Protein AF-A0A212QLQ9-F1 (afdb_monomer_lite)

Radius of gyration: 26.89 Å; chains: 1; bounding box: 46×81×80 Å

Foldseek 3Di:
DVVVVVVVVVVQVVQWDDDPNDIDGDPVNVVVVVVVVVVVVVVVVVVVVPPDDDDDDDDDDDDDDDDDDDDDDDDDPDPDDDPDPPPDPDDDLPCVPKDWAFFLLQDADPVPRHGDDDLGGFTDIPPQCLVVLVLQQVLPLQDDDPPNDAQPDFQDKFWWFDPPDPDNDGHTFIKTFGGRQKHKWFAAPQFFTFFWKWWQGHKGQRVDPQFGIKTKIKTKGFRTAKMWIDGPPDDIAIEGEAEDAEGIKIAIWMWTQGSVRSHIGGMGTDPPGDWPNIAHHYPCVRVVSCVSRVTDMDTSVRSCVVNVHDDPDDRGDHPVVDDHPFYWYHHRRHIDTDD

Structure (mmCIF, N/CA/C/O backbone):
data_AF-A0A212QLQ9-F1
#
_entry.id   AF-A0A212QLQ9-F1
#
loop_
_atom_site.group_PDB
_atom_site.id
_atom_site.type_symbol
_atom_site.label_atom_id
_atom_site.label_alt_id
_atom_site.label_comp_id
_atom_site.label_asym_id
_atom_site.label_entity_id
_atom_site.label_seq_id
_atom_site.pdbx_PDB_ins_code
_atom_site.Cartn_x
_atom_site.Cartn_y
_atom_site.Cartn_z
_atom_site.occupancy
_atom_site.B_iso_or_equiv
_atom_site.auth_seq_id
_atom_site.auth_comp_id
_atom_site.auth_asym_id
_atom_site.auth_atom_id
_atom_site.pdbx_PDB_model_num
ATOM 1 N N . MET A 1 1 ? 24.208 12.584 15.597 1.00 44.09 1 MET A N 1
ATOM 2 C CA . MET A 1 1 ? 24.228 14.069 15.498 1.00 44.09 1 MET A CA 1
ATOM 3 C C . MET A 1 1 ? 23.567 14.635 14.229 1.00 44.09 1 MET A C 1
ATOM 5 O O . MET A 1 1 ? 23.121 15.773 14.281 1.00 44.09 1 MET A O 1
ATOM 9 N N . SER A 1 2 ? 23.439 13.876 13.126 1.00 46.81 2 SER A N 1
ATOM 10 C CA . SER A 1 2 ? 22.756 14.309 11.881 1.00 46.81 2 SER A CA 1
ATOM 11 C C . SER A 1 2 ? 21.245 14.584 12.052 1.00 46.81 2 SER A C 1
ATOM 13 O O . SER A 1 2 ? 20.731 15.597 11.584 1.00 46.81 2 SER A O 1
ATOM 15 N N . TRP A 1 3 ? 20.551 13.743 12.826 1.00 33.28 3 TRP A N 1
ATOM 16 C CA . TRP A 1 3 ? 19.091 13.801 12.984 1.00 33.28 3 TRP A CA 1
ATOM 17 C C . TRP A 1 3 ? 18.568 15.074 13.672 1.00 33.28 3 TRP A C 1
ATOM 19 O O . TRP A 1 3 ? 17.524 15.596 13.302 1.00 33.28 3 TRP A O 1
ATOM 29 N N . ILE A 1 4 ? 19.332 15.644 14.609 1.00 44.50 4 ILE A N 1
ATOM 30 C CA . ILE A 1 4 ? 18.950 16.885 15.305 1.00 44.50 4 ILE A CA 1
ATOM 31 C C . ILE A 1 4 ? 18.950 18.070 14.330 1.00 44.50 4 ILE A C 1
ATOM 33 O O . ILE A 1 4 ? 18.013 18.864 14.315 1.00 44.50 4 ILE A O 1
ATOM 37 N N . ARG A 1 5 ? 19.964 18.167 13.460 1.00 42.38 5 ARG A N 1
ATOM 38 C CA . ARG A 1 5 ? 20.019 19.207 12.420 1.00 42.38 5 ARG A CA 1
ATOM 39 C C . ARG A 1 5 ? 18.892 19.053 11.398 1.00 42.38 5 ARG A C 1
ATOM 41 O O . ARG A 1 5 ? 18.384 20.058 10.911 1.00 42.38 5 ARG A O 1
ATOM 48 N N . TRP A 1 6 ? 18.489 17.818 11.105 1.00 54.31 6 TRP A N 1
ATOM 49 C CA . TRP A 1 6 ? 17.366 17.526 10.218 1.00 54.31 6 TRP A CA 1
ATOM 50 C C . TRP A 1 6 ? 16.020 17.915 10.842 1.00 54.31 6 TRP A C 1
ATOM 52 O O . TRP A 1 6 ? 15.255 18.638 10.214 1.00 54.31 6 TRP A O 1
ATOM 62 N N . PHE A 1 7 ? 15.781 17.567 12.108 1.00 55.31 7 PHE A N 1
ATOM 63 C CA . PHE A 1 7 ? 14.566 17.965 12.823 1.00 55.31 7 PHE A CA 1
ATOM 64 C C . PHE A 1 7 ? 14.407 19.489 12.893 1.00 55.31 7 PHE A C 1
ATOM 66 O O . PHE A 1 7 ? 13.338 20.013 12.596 1.00 55.31 7 PHE A O 1
ATOM 73 N N . PHE A 1 8 ? 15.478 20.226 13.209 1.00 57.97 8 PHE A N 1
ATOM 74 C CA . PHE A 1 8 ? 15.426 21.692 13.208 1.00 57.97 8 PHE A CA 1
ATOM 75 C C . PHE A 1 8 ? 15.197 22.276 11.813 1.00 57.97 8 PHE A C 1
ATOM 77 O O . PHE A 1 8 ? 14.538 23.306 11.689 1.00 57.97 8 PHE A O 1
ATOM 84 N N . LYS A 1 9 ? 15.701 21.620 10.762 1.00 64.19 9 LYS A N 1
ATOM 85 C CA . LYS A 1 9 ? 15.426 22.011 9.379 1.00 64.19 9 LYS A CA 1
ATOM 86 C C . LYS A 1 9 ? 13.941 21.816 9.060 1.00 64.19 9 LYS A C 1
ATOM 88 O O . LYS A 1 9 ? 13.317 22.767 8.606 1.00 64.19 9 LYS A O 1
ATOM 93 N N . GLU A 1 10 ? 13.367 20.654 9.359 1.00 60.00 10 GLU A N 1
ATOM 94 C CA . GLU A 1 10 ? 11.942 20.369 9.131 1.00 60.00 10 GLU A CA 1
ATOM 95 C C . GLU A 1 10 ? 11.022 21.277 9.950 1.00 60.00 10 GLU A C 1
ATOM 97 O O . GLU A 1 10 ? 10.079 21.857 9.415 1.00 60.00 10 GLU A O 1
ATOM 102 N N . LEU A 1 11 ? 11.347 21.511 11.223 1.00 60.88 11 LEU A N 1
ATOM 103 C CA . LEU A 1 11 ? 10.613 22.447 12.071 1.00 60.88 11 LEU A CA 1
ATOM 104 C C . LEU A 1 11 ? 10.688 23.877 11.512 1.00 60.88 11 LEU A C 1
ATOM 106 O O . LEU A 1 11 ? 9.685 24.585 11.462 1.00 60.88 11 LEU A O 1
ATOM 110 N N . TRP A 1 12 ? 11.854 24.301 11.022 1.00 62.69 12 TRP A N 1
ATOM 111 C CA . TRP A 1 12 ? 12.019 25.604 10.379 1.00 62.69 12 TRP A CA 1
ATOM 112 C C . TRP A 1 12 ? 11.206 25.727 9.083 1.00 62.69 12 TRP A C 1
ATOM 114 O O . TRP A 1 12 ? 10.582 26.763 8.840 1.00 62.69 12 TRP A O 1
ATOM 124 N N . TRP A 1 13 ? 11.162 24.677 8.262 1.00 66.25 13 TRP A N 1
ATOM 125 C CA . TRP A 1 13 ? 10.321 24.614 7.062 1.00 66.25 13 TRP A CA 1
ATOM 126 C C . TRP A 1 13 ? 8.827 24.613 7.384 1.00 66.25 13 TRP A C 1
ATOM 128 O O . TRP A 1 13 ? 8.048 25.247 6.678 1.00 66.25 13 TRP A O 1
ATOM 138 N N . TYR A 1 14 ? 8.437 23.974 8.481 1.00 62.12 14 TYR A N 1
ATOM 139 C CA . TYR A 1 14 ? 7.059 23.942 8.949 1.00 62.12 14 TYR A CA 1
ATOM 140 C C . TYR A 1 14 ? 6.577 25.315 9.446 1.00 62.12 14 TYR A C 1
ATOM 142 O O . TYR A 1 14 ? 5.462 25.745 9.150 1.00 62.12 14 TYR A O 1
ATOM 150 N N . LEU A 1 15 ? 7.436 26.040 10.168 1.00 55.28 15 LEU A N 1
ATOM 151 C CA . LEU A 1 15 ? 7.110 27.327 10.795 1.00 55.28 15 LEU A CA 1
ATOM 152 C C . LEU A 1 15 ? 7.202 28.531 9.848 1.00 55.28 15 LEU A C 1
ATOM 154 O O . LEU A 1 15 ? 6.682 29.609 10.168 1.00 55.28 15 LEU A O 1
ATOM 158 N N . THR A 1 16 ? 7.851 28.364 8.694 1.00 64.81 16 THR A N 1
ATOM 159 C CA . THR A 1 16 ? 8.042 29.416 7.691 1.00 64.81 16 THR A CA 1
ATOM 160 C C . THR A 1 16 ? 7.275 29.116 6.404 1.00 64.81 16 THR A C 1
ATOM 162 O O . THR A 1 16 ? 6.800 28.006 6.164 1.00 64.81 16 THR A O 1
ATOM 165 N N . TYR A 1 17 ? 7.061 30.144 5.592 1.00 64.50 17 TYR A N 1
ATOM 166 C CA . TYR A 1 17 ? 6.567 30.016 4.225 1.00 64.50 17 TYR A CA 1
ATOM 167 C C . TYR A 1 17 ? 7.343 30.975 3.325 1.00 64.50 17 TYR A C 1
ATOM 169 O O . TYR A 1 17 ? 7.930 31.956 3.800 1.00 64.50 17 TYR A O 1
ATOM 177 N N . GLU A 1 18 ? 7.384 30.671 2.034 1.00 67.88 18 GLU A N 1
ATOM 178 C CA . GLU A 1 18 ? 8.086 31.494 1.058 1.00 67.88 18 GLU A CA 1
ATOM 179 C C . GLU A 1 18 ? 7.143 32.558 0.488 1.00 67.88 18 GLU A C 1
ATOM 181 O O . GLU A 1 18 ? 6.046 32.253 0.021 1.00 67.88 18 GLU A O 1
ATOM 186 N N . HIS A 1 19 ? 7.553 33.826 0.566 1.00 53.66 19 HIS A N 1
ATOM 187 C CA . HIS A 1 19 ? 6.795 34.957 0.041 1.00 53.66 19 HIS A CA 1
ATOM 188 C C . HIS A 1 19 ? 7.746 35.895 -0.705 1.00 53.66 19 HIS A C 1
ATOM 190 O O . HIS A 1 19 ? 8.591 36.547 -0.091 1.00 53.66 19 HIS A O 1
ATOM 196 N N . TYR A 1 20 ? 7.635 35.930 -2.037 1.00 41.75 20 TYR A N 1
ATOM 197 C CA . TYR A 1 20 ? 8.505 36.715 -2.928 1.00 41.75 20 TYR A CA 1
ATOM 198 C C . TYR A 1 20 ? 10.010 36.490 -2.680 1.00 41.75 20 TYR A C 1
ATOM 200 O O . TYR A 1 20 ? 10.772 37.436 -2.478 1.00 41.75 20 TYR A O 1
ATOM 208 N N . GLY A 1 21 ? 10.438 35.223 -2.636 1.00 54.38 21 GLY A N 1
ATOM 209 C CA . GLY A 1 21 ? 11.851 34.847 -2.477 1.00 54.38 21 GLY A CA 1
ATOM 210 C C . GLY A 1 21 ? 12.453 35.156 -1.100 1.00 54.38 21 GLY A C 1
ATOM 211 O O . GLY A 1 21 ? 13.660 35.021 -0.907 1.00 54.38 21 GLY A O 1
ATOM 212 N N . LYS A 1 22 ? 11.636 35.575 -0.124 1.00 53.47 22 LYS A N 1
ATOM 213 C CA . LYS A 1 22 ? 12.038 35.742 1.277 1.00 53.47 22 LYS A CA 1
ATOM 214 C C . LYS A 1 22 ? 11.169 34.858 2.162 1.00 53.47 22 LYS A C 1
ATOM 216 O O . LYS A 1 22 ? 9.942 34.873 2.065 1.00 53.47 22 LYS A O 1
ATOM 221 N N . ARG A 1 23 ? 11.796 34.098 3.062 1.00 63.16 23 ARG A N 1
ATOM 222 C CA . ARG A 1 23 ? 11.059 33.313 4.059 1.00 63.16 23 ARG A CA 1
ATOM 223 C C . ARG A 1 23 ? 10.510 34.206 5.155 1.00 63.16 23 ARG A C 1
ATOM 225 O O . ARG A 1 23 ? 11.256 34.974 5.761 1.00 63.16 23 ARG A O 1
ATOM 232 N N . ARG A 1 24 ? 9.219 34.060 5.441 1.00 68.12 24 ARG A N 1
ATOM 233 C CA . ARG A 1 24 ? 8.548 34.709 6.571 1.00 68.12 24 ARG A CA 1
ATOM 234 C C . ARG A 1 24 ? 7.972 33.660 7.514 1.00 68.12 24 ARG A C 1
ATOM 236 O O . ARG A 1 24 ? 7.585 32.574 7.088 1.00 68.12 24 ARG A O 1
ATOM 243 N N . LEU A 1 25 ? 7.921 33.991 8.802 1.00 69.00 25 LEU A N 1
ATOM 244 C CA . LEU A 1 25 ? 7.213 33.188 9.799 1.00 69.00 25 LEU A CA 1
ATOM 245 C C . LEU A 1 25 ? 5.716 33.217 9.488 1.00 69.00 25 LEU A C 1
ATOM 247 O O . LEU A 1 25 ? 5.164 34.272 9.161 1.00 69.00 25 LEU A O 1
ATOM 251 N N . ARG A 1 26 ? 5.059 32.058 9.572 1.00 70.56 26 ARG A N 1
ATOM 252 C CA . ARG A 1 26 ? 3.609 31.971 9.363 1.00 70.56 26 ARG A CA 1
ATOM 253 C C . ARG A 1 26 ? 2.883 32.797 10.441 1.00 70.56 26 ARG A C 1
ATOM 255 O O . ARG A 1 26 ? 3.339 32.824 11.583 1.00 70.56 26 ARG A O 1
ATOM 262 N N . PRO A 1 27 ? 1.746 33.447 10.132 1.00 66.12 27 PRO A N 1
ATOM 263 C CA . PRO A 1 27 ? 0.991 34.236 11.114 1.00 66.12 27 PRO A 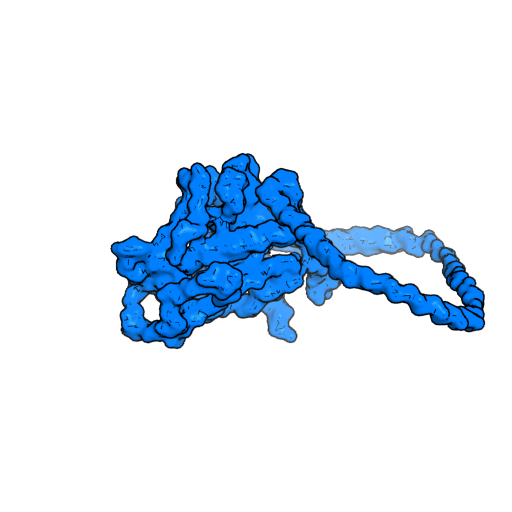CA 1
ATOM 264 C C . PRO A 1 27 ? 0.612 33.445 12.378 1.00 66.12 27 PRO A C 1
ATOM 266 O O . PRO A 1 27 ? 0.702 33.965 13.485 1.00 66.12 27 PRO A O 1
ATOM 269 N N . ALA A 1 28 ? 0.293 32.154 12.234 1.00 57.72 28 ALA A N 1
ATOM 270 C CA . ALA A 1 28 ? 0.022 31.251 13.357 1.00 57.72 28 ALA A CA 1
ATOM 271 C C . ALA A 1 28 ? 1.249 31.014 14.266 1.00 57.72 28 ALA A C 1
ATOM 273 O O . ALA A 1 28 ? 1.103 30.789 15.467 1.00 57.72 28 ALA A O 1
ATOM 274 N N . THR A 1 29 ? 2.464 31.120 13.719 1.00 61.12 29 THR A N 1
ATOM 275 C CA . THR A 1 29 ? 3.723 30.975 14.465 1.00 61.12 29 THR A CA 1
ATOM 276 C C . THR A 1 29 ? 3.966 32.152 15.411 1.00 61.12 29 THR A C 1
ATOM 278 O O . THR A 1 29 ? 4.521 31.963 16.491 1.00 61.12 29 THR A O 1
ATOM 281 N N . TRP A 1 30 ? 3.510 33.358 15.050 1.00 59.00 30 TRP A N 1
ATOM 282 C CA . TRP A 1 30 ? 3.563 34.523 15.940 1.00 59.00 30 TRP A CA 1
ATOM 283 C C . TRP A 1 30 ? 2.674 34.347 17.174 1.00 59.00 30 TRP A C 1
ATOM 285 O O . TRP A 1 30 ? 3.089 34.707 18.273 1.00 59.00 30 TRP A O 1
ATOM 295 N N . GLY A 1 31 ? 1.499 33.731 17.010 1.00 55.12 31 GLY A N 1
ATOM 296 C CA . GLY A 1 31 ? 0.629 33.367 18.131 1.00 55.12 31 GLY A CA 1
ATOM 297 C C . GLY A 1 31 ? 1.320 32.403 19.098 1.00 55.12 31 GLY A C 1
ATOM 298 O O . GLY A 1 31 ? 1.359 32.659 20.295 1.00 55.12 31 GLY A O 1
ATOM 299 N N . LEU A 1 32 ? 1.961 31.359 18.566 1.00 56.72 32 LEU A N 1
ATOM 300 C CA . LEU A 1 32 ? 2.685 30.345 19.343 1.00 56.72 32 LEU A CA 1
ATOM 301 C C . LEU A 1 32 ? 3.890 30.907 20.119 1.00 56.72 32 LEU A C 1
ATOM 303 O O . LEU A 1 32 ? 4.102 30.541 21.276 1.00 56.72 32 LEU A O 1
ATOM 307 N N . LEU A 1 33 ? 4.655 31.821 19.510 1.00 59.97 33 LEU A N 1
ATOM 308 C CA . LEU A 1 33 ? 5.814 32.463 20.146 1.00 59.97 33 LEU A CA 1
ATOM 309 C C . LEU A 1 33 ? 5.427 33.412 21.290 1.00 59.97 33 LEU A C 1
ATOM 311 O O . LEU A 1 33 ? 6.214 33.581 22.219 1.00 59.97 33 LEU A O 1
ATOM 315 N N . LEU A 1 34 ? 4.229 34.003 21.251 1.00 54.88 34 LEU A N 1
ATOM 316 C CA . LEU A 1 34 ? 3.727 34.888 22.309 1.00 54.88 34 LEU A CA 1
ATOM 317 C C . LEU A 1 34 ? 3.009 34.122 23.433 1.00 54.88 34 LEU A C 1
ATOM 319 O O . LEU A 1 34 ? 3.107 34.514 24.594 1.00 54.88 34 LEU A O 1
ATOM 323 N N . THR A 1 35 ? 2.332 33.008 23.134 1.00 56.50 35 THR A N 1
ATOM 324 C CA . THR A 1 35 ? 1.563 32.244 24.136 1.00 56.50 35 THR A CA 1
ATOM 325 C C . THR A 1 35 ? 2.424 31.345 25.023 1.00 56.50 35 THR A C 1
ATOM 327 O O . THR A 1 35 ? 2.108 31.160 26.197 1.00 56.50 35 THR A O 1
ATOM 330 N N . LEU A 1 36 ? 3.520 30.791 24.493 1.00 55.47 36 LEU A N 1
ATOM 331 C CA . LEU A 1 36 ? 4.415 29.890 25.233 1.00 55.47 36 LEU A CA 1
ATOM 332 C C . LEU A 1 36 ? 5.112 30.543 26.447 1.00 55.47 36 LEU A C 1
ATOM 334 O O . LEU A 1 36 ? 5.079 29.941 27.522 1.00 55.47 36 LEU A O 1
ATOM 338 N N . PRO A 1 37 ? 5.696 31.755 26.351 1.00 56.16 37 PRO A N 1
ATOM 339 C CA . PRO A 1 37 ? 6.311 32.399 27.513 1.00 56.16 37 PRO A CA 1
ATOM 340 C C . PRO A 1 37 ? 5.284 32.841 28.568 1.00 56.16 37 PRO A C 1
ATOM 342 O O . PRO A 1 37 ? 5.578 32.776 29.760 1.00 56.16 37 PRO A O 1
ATOM 345 N N . LEU A 1 38 ? 4.064 33.215 28.163 1.00 55.91 38 LEU A N 1
ATOM 346 C CA . LEU A 1 38 ? 2.975 33.555 29.091 1.00 55.91 38 LEU A CA 1
ATOM 347 C C . LEU A 1 38 ? 2.476 32.334 29.879 1.00 55.91 38 LEU A C 1
ATOM 349 O O . LEU A 1 38 ? 2.275 32.422 31.090 1.00 55.91 38 LEU A O 1
ATOM 353 N N . LEU A 1 39 ? 2.339 31.181 29.219 1.00 55.97 39 LEU A N 1
ATOM 354 C CA . LEU A 1 39 ? 1.989 29.919 29.879 1.00 55.97 39 LEU A CA 1
ATOM 355 C C . LEU A 1 39 ? 3.098 29.434 30.820 1.00 55.97 39 LEU A C 1
ATOM 357 O O . LEU A 1 39 ? 2.801 28.989 31.926 1.00 55.97 39 LEU A O 1
ATOM 361 N N . ALA A 1 40 ? 4.369 29.573 30.429 1.00 58.72 40 ALA A N 1
ATOM 362 C CA . ALA A 1 40 ? 5.504 29.228 31.284 1.00 58.72 40 ALA A CA 1
ATOM 363 C C . ALA A 1 40 ? 5.583 30.121 32.538 1.00 58.72 40 ALA A C 1
ATOM 365 O O . ALA A 1 40 ? 5.814 29.618 33.638 1.00 58.72 40 ALA A O 1
ATOM 366 N N . ALA A 1 41 ? 5.323 31.426 32.399 1.00 60.09 41 ALA A N 1
ATOM 367 C CA . ALA A 1 41 ? 5.271 32.355 33.528 1.00 60.09 41 ALA A CA 1
ATOM 368 C C . ALA A 1 41 ? 4.117 32.031 34.497 1.00 60.09 41 ALA A C 1
ATOM 370 O O . ALA A 1 41 ? 4.311 32.046 35.713 1.00 60.09 41 ALA A O 1
ATOM 371 N N . PHE A 1 42 ? 2.940 31.667 33.973 1.00 62.53 42 PHE A N 1
ATOM 372 C CA . PHE A 1 42 ? 1.790 31.257 34.785 1.00 62.53 42 PHE A CA 1
ATOM 373 C C . PHE A 1 42 ? 2.051 29.942 35.540 1.00 62.53 42 PHE A C 1
ATOM 375 O O . PHE A 1 42 ? 1.710 29.814 36.716 1.00 62.53 42 PHE A O 1
ATOM 382 N N . TYR A 1 43 ? 2.722 28.982 34.896 1.00 58.53 43 TYR A N 1
ATOM 383 C CA . TYR A 1 43 ? 3.054 27.687 35.496 1.00 58.53 43 TYR A CA 1
ATOM 384 C C . TYR A 1 43 ? 4.101 27.808 36.617 1.00 58.53 43 TYR A C 1
ATOM 386 O O . TYR A 1 43 ? 3.987 27.149 37.651 1.00 58.53 43 TYR A O 1
ATOM 394 N N . LEU A 1 44 ? 5.091 28.694 36.458 1.00 58.56 44 LEU A N 1
ATOM 395 C CA . LEU A 1 44 ? 6.098 28.974 37.489 1.00 58.56 44 LEU A CA 1
ATOM 396 C C . LEU A 1 44 ? 5.505 29.705 38.707 1.00 58.56 44 LEU A C 1
ATOM 398 O O . LEU A 1 44 ? 5.886 29.409 39.840 1.00 58.56 44 LEU A O 1
ATOM 402 N N . LEU A 1 45 ? 4.524 30.590 38.498 1.00 54.47 45 LEU A N 1
ATOM 403 C CA . LEU A 1 45 ? 3.762 31.232 39.579 1.00 54.47 45 LEU A CA 1
ATOM 404 C C . LEU A 1 45 ? 2.883 30.234 40.352 1.00 54.47 45 LEU A C 1
ATOM 406 O O . LEU A 1 45 ? 2.802 30.313 41.577 1.00 54.47 45 LEU A O 1
ATOM 410 N N . ALA A 1 46 ? 2.277 29.262 39.663 1.00 54.72 46 ALA A N 1
ATOM 411 C CA . ALA A 1 46 ? 1.456 28.223 40.287 1.00 54.72 46 ALA A CA 1
ATOM 412 C C . ALA A 1 46 ? 2.284 27.209 41.106 1.00 54.72 46 ALA A C 1
ATOM 414 O O . ALA A 1 46 ? 1.850 26.767 42.170 1.00 54.72 46 ALA A O 1
ATOM 415 N N . LEU A 1 47 ? 3.500 26.876 40.658 1.00 54.75 47 LEU A N 1
ATOM 416 C CA . LEU A 1 47 ? 4.422 25.991 41.384 1.00 54.75 47 LEU A CA 1
ATOM 417 C C . LEU A 1 47 ? 5.044 26.652 42.626 1.00 54.75 47 LEU A C 1
ATOM 419 O O . LEU A 1 47 ? 5.314 25.959 43.607 1.00 54.75 47 LEU A O 1
ATOM 423 N N . GLY A 1 48 ? 5.225 27.978 42.622 1.00 43.91 48 GLY A N 1
ATOM 424 C CA . GLY A 1 48 ? 5.797 28.723 43.751 1.00 43.91 48 GLY A CA 1
ATOM 425 C C . GLY A 1 48 ? 4.920 28.768 45.011 1.00 43.91 48 GLY A C 1
ATOM 426 O O . GLY A 1 48 ? 5.441 28.952 46.108 1.00 43.91 48 GLY A O 1
ATOM 427 N N . LEU A 1 49 ? 3.604 28.560 44.885 1.00 48.25 49 LEU A N 1
ATOM 428 C CA . LEU A 1 49 ? 2.646 28.617 46.002 1.00 48.25 49 LEU A CA 1
ATOM 429 C C . LEU A 1 49 ? 2.269 27.236 46.577 1.00 48.25 49 LEU A C 1
ATOM 431 O O . LEU A 1 49 ? 1.661 27.170 47.642 1.00 48.25 49 LEU A O 1
ATOM 435 N N . GLY A 1 50 ? 2.631 26.134 45.908 1.00 45.41 50 GLY A N 1
ATOM 436 C CA . GLY A 1 50 ? 2.148 24.784 46.239 1.00 45.41 50 GLY A CA 1
ATOM 437 C C . GLY A 1 50 ? 3.070 23.904 47.095 1.00 45.41 50 GLY A C 1
ATOM 438 O O . GLY A 1 50 ? 2.642 22.842 47.543 1.00 45.41 50 GLY A O 1
ATOM 439 N N . GLN A 1 51 ? 4.324 24.293 47.353 1.00 41.56 51 GLN A N 1
ATOM 440 C CA . GLN A 1 51 ? 5.291 23.441 48.069 1.00 41.56 51 GLN A CA 1
ATOM 441 C C . GLN A 1 51 ? 5.373 23.731 49.576 1.00 41.56 51 GLN A C 1
ATOM 443 O O . GLN A 1 51 ? 6.405 24.144 50.097 1.00 41.56 51 GLN A O 1
ATOM 448 N N . ARG A 1 52 ? 4.286 23.472 50.308 1.00 44.59 52 ARG A N 1
ATOM 449 C CA . ARG A 1 52 ? 4.330 23.226 51.762 1.00 44.59 52 ARG A CA 1
ATOM 450 C C . ARG A 1 52 ? 3.289 22.180 52.142 1.00 44.59 52 ARG A C 1
ATOM 452 O O . ARG A 1 52 ? 2.223 22.530 52.632 1.00 44.59 52 ARG A O 1
ATOM 459 N N . SER A 1 53 ? 3.577 20.900 51.916 1.00 38.06 53 SER A N 1
ATOM 460 C CA . SER A 1 53 ? 2.891 19.782 52.585 1.00 38.06 53 SER A CA 1
ATOM 461 C C . SER A 1 53 ? 3.757 18.522 52.515 1.00 38.06 53 SER A C 1
ATOM 463 O O . SER A 1 53 ? 4.313 18.200 51.470 1.00 38.06 53 SER A O 1
ATOM 465 N N . ALA A 1 54 ? 3.934 17.883 53.670 1.00 35.91 54 ALA A N 1
ATOM 466 C CA . ALA A 1 54 ? 4.966 16.901 53.987 1.00 35.91 54 ALA A CA 1
ATOM 467 C C . ALA A 1 54 ? 4.649 15.460 53.532 1.00 35.91 54 ALA A C 1
ATOM 469 O O . ALA A 1 54 ? 3.490 15.067 53.428 1.00 35.91 54 ALA A O 1
ATOM 470 N N . LEU A 1 55 ? 5.707 14.666 53.332 1.00 42.84 55 LEU A N 1
ATOM 471 C CA . LEU A 1 55 ? 5.688 13.205 53.154 1.00 42.84 55 LEU A CA 1
ATOM 472 C C . LEU A 1 55 ? 5.548 12.477 54.504 1.00 42.84 55 LEU A C 1
ATOM 474 O O . LEU A 1 55 ? 6.137 12.928 55.488 1.00 42.84 55 LEU A O 1
ATOM 478 N N . PRO A 1 56 ? 4.908 11.292 54.533 1.00 38.03 56 PRO A N 1
ATOM 479 C CA . PRO A 1 56 ? 5.298 10.267 55.502 1.00 38.03 56 PRO A CA 1
ATOM 480 C C . PRO A 1 56 ? 5.465 8.847 54.917 1.00 38.03 56 PRO A C 1
ATOM 482 O O . PRO A 1 56 ? 4.545 8.297 54.321 1.00 38.03 56 PRO A O 1
ATOM 485 N N . GLY A 1 57 ? 6.625 8.242 55.217 1.00 33.34 57 GLY A N 1
ATOM 486 C CA . GLY A 1 57 ? 6.740 6.938 55.897 1.00 33.34 57 GLY A CA 1
ATOM 487 C C . GLY A 1 57 ? 6.687 5.634 55.085 1.00 33.34 57 GLY A C 1
ATOM 488 O O . GLY A 1 57 ? 5.610 5.124 54.792 1.00 33.34 57 GLY A O 1
ATOM 489 N N . GLU A 1 58 ? 7.858 5.027 54.865 1.00 33.84 58 GLU A N 1
ATOM 490 C CA . GLU A 1 58 ? 8.073 3.635 54.427 1.00 33.84 58 GLU A CA 1
ATOM 491 C C . GLU A 1 58 ? 7.504 2.576 55.399 1.00 33.84 58 GLU A C 1
ATOM 493 O O . GLU A 1 58 ? 7.544 2.736 56.620 1.00 33.84 58 GLU A O 1
ATOM 498 N N . ARG A 1 59 ? 7.035 1.442 54.850 1.00 35.75 59 ARG A N 1
ATOM 499 C CA . ARG A 1 59 ? 6.732 0.191 55.577 1.00 35.75 59 ARG A CA 1
ATOM 500 C C . ARG A 1 59 ? 7.644 -0.947 55.085 1.00 35.75 59 ARG A C 1
ATOM 502 O O . ARG A 1 59 ? 7.851 -1.042 53.876 1.00 35.75 59 ARG A O 1
ATOM 509 N N . PRO A 1 60 ? 8.136 -1.838 55.969 1.00 38.81 60 PRO A N 1
ATOM 510 C CA . PRO A 1 60 ? 9.010 -2.948 55.590 1.00 38.81 60 PRO A CA 1
ATOM 511 C C . PRO A 1 60 ? 8.248 -4.201 55.112 1.00 38.81 60 PRO A C 1
ATOM 513 O O . PRO A 1 60 ? 7.071 -4.397 55.419 1.00 38.81 60 PRO A O 1
ATOM 516 N N . ALA A 1 61 ? 8.961 -5.043 54.355 1.00 33.47 61 ALA A N 1
ATOM 517 C CA . ALA A 1 61 ? 8.491 -6.251 53.672 1.00 33.47 61 ALA A CA 1
ATOM 518 C C . ALA A 1 61 ? 8.353 -7.493 54.591 1.00 33.47 61 ALA A C 1
ATOM 520 O O . ALA A 1 61 ? 9.088 -7.602 55.574 1.00 33.47 61 ALA A O 1
ATOM 521 N N . PRO A 1 62 ? 7.468 -8.459 54.262 1.00 37.03 62 PRO A N 1
ATOM 522 C CA . PRO A 1 62 ? 7.284 -9.682 55.042 1.00 37.03 62 PRO A CA 1
ATOM 523 C C . PRO A 1 62 ? 8.253 -10.817 54.654 1.00 37.03 62 PRO A C 1
ATOM 525 O O . PRO A 1 62 ? 8.513 -11.082 53.481 1.00 37.03 62 PRO A O 1
ATOM 528 N N . THR A 1 63 ? 8.752 -11.508 55.678 1.00 35.38 63 THR A N 1
ATOM 529 C CA . THR A 1 63 ? 9.633 -12.687 55.663 1.00 35.38 63 THR A CA 1
ATOM 530 C C . THR A 1 63 ? 8.872 -13.998 55.403 1.00 35.38 63 THR A C 1
ATOM 532 O O . THR A 1 63 ? 7.784 -14.209 55.933 1.00 35.38 63 THR A O 1
ATOM 535 N N . LEU A 1 64 ? 9.478 -14.913 54.633 1.00 37.00 64 LEU A N 1
ATOM 536 C CA . LEU A 1 64 ? 9.029 -16.302 54.409 1.00 37.00 64 LEU A CA 1
ATOM 537 C C . LEU A 1 64 ? 9.745 -17.287 55.367 1.00 37.00 64 LEU A C 1
ATOM 539 O O . LEU A 1 64 ? 10.925 -17.071 55.654 1.00 37.00 64 LEU A O 1
ATOM 543 N N . PRO A 1 65 ? 9.100 -18.382 55.826 1.00 37.84 65 PRO A N 1
ATOM 544 C CA . PRO A 1 65 ? 9.749 -19.446 56.604 1.00 37.84 65 PRO A CA 1
ATOM 545 C C . PRO A 1 65 ? 10.413 -20.535 55.717 1.00 37.84 65 PRO A C 1
ATOM 547 O O . PRO A 1 65 ? 10.164 -20.580 54.509 1.00 37.84 65 PRO A O 1
ATOM 550 N N . PRO A 1 66 ? 11.288 -21.399 56.283 1.00 38.44 66 PRO A N 1
ATOM 551 C CA . PRO A 1 66 ? 12.320 -22.120 55.533 1.00 38.44 66 PRO A CA 1
ATOM 552 C C . PRO A 1 66 ? 11.914 -23.505 54.992 1.00 38.44 66 PRO A C 1
ATOM 554 O O . PRO A 1 66 ? 10.995 -24.163 55.474 1.00 38.44 66 PRO A O 1
ATOM 557 N N . LEU A 1 67 ? 12.699 -23.952 54.006 1.00 35.75 67 LEU A N 1
ATOM 558 C CA . LEU A 1 67 ? 12.667 -25.248 53.318 1.00 35.75 67 LEU A CA 1
ATOM 559 C C . LEU A 1 67 ? 12.822 -26.452 54.262 1.00 35.75 67 LEU A C 1
ATOM 561 O O . LEU A 1 67 ? 13.834 -26.581 54.950 1.00 35.75 67 LEU A O 1
ATOM 565 N N . THR A 1 68 ? 11.893 -27.410 54.184 1.00 34.34 68 THR A N 1
ATOM 566 C CA . THR A 1 68 ? 12.069 -28.768 54.725 1.00 34.34 68 THR A CA 1
ATOM 567 C C . THR A 1 68 ? 12.122 -29.780 53.580 1.00 34.34 68 THR A C 1
ATOM 569 O O . THR A 1 68 ? 11.193 -29.912 52.788 1.00 34.34 68 THR A O 1
ATOM 572 N N . LYS A 1 69 ? 13.254 -30.484 53.478 1.00 36.09 69 LYS A N 1
ATOM 573 C CA . LYS A 1 69 ? 13.494 -31.593 52.550 1.00 36.09 69 LYS A CA 1
ATOM 574 C C . LYS A 1 69 ? 12.709 -32.825 53.005 1.00 36.09 69 LYS A C 1
ATOM 576 O O . LYS A 1 69 ? 12.987 -33.307 54.093 1.00 36.09 69 LYS A O 1
ATOM 581 N N . THR A 1 70 ? 11.856 -33.391 52.152 1.00 34.84 70 THR A N 1
ATOM 582 C CA . THR A 1 70 ? 11.705 -34.856 52.042 1.00 34.84 70 THR A CA 1
ATOM 583 C C . THR A 1 70 ? 11.269 -35.201 50.620 1.00 34.84 70 THR A C 1
ATOM 585 O O . THR A 1 70 ? 10.188 -34.820 50.184 1.00 34.84 70 THR A O 1
ATOM 588 N N . ALA A 1 71 ? 12.141 -35.883 49.879 1.00 30.86 71 ALA A N 1
ATOM 589 C CA . ALA A 1 71 ? 11.815 -36.480 48.595 1.00 30.86 71 ALA A CA 1
ATOM 590 C C . ALA A 1 71 ? 11.100 -37.814 48.840 1.00 30.86 71 ALA A C 1
ATOM 592 O O . ALA A 1 71 ? 11.624 -38.664 49.555 1.00 30.86 71 ALA A O 1
ATOM 593 N N . VAL A 1 72 ? 9.940 -38.009 48.215 1.00 31.69 72 VAL A N 1
ATOM 594 C CA . VAL A 1 72 ? 9.355 -39.335 48.002 1.00 31.69 72 VAL A CA 1
ATOM 595 C C . VAL A 1 72 ? 9.009 -39.425 46.523 1.00 31.69 72 VAL A C 1
ATOM 597 O O . VAL A 1 72 ? 8.131 -38.723 46.026 1.00 31.69 72 VAL A O 1
ATOM 600 N N . PHE A 1 73 ? 9.765 -40.257 45.810 1.00 31.25 73 PHE A N 1
ATOM 601 C CA . PHE A 1 73 ? 9.499 -40.630 44.429 1.00 31.25 73 PHE A CA 1
ATOM 602 C C . PHE A 1 73 ? 8.272 -41.545 44.396 1.00 31.25 73 PHE A C 1
ATOM 604 O O . PHE A 1 73 ? 8.343 -42.692 44.829 1.00 31.25 73 PHE A O 1
ATOM 611 N N . ALA A 1 74 ? 7.163 -41.050 43.852 1.00 31.16 74 ALA A N 1
ATOM 612 C CA . ALA A 1 74 ? 6.086 -41.886 43.343 1.00 31.16 74 ALA A CA 1
ATOM 613 C C . ALA A 1 74 ? 6.179 -41.871 41.813 1.00 31.16 74 ALA A C 1
ATOM 615 O O . ALA A 1 74 ? 5.821 -40.890 41.161 1.00 31.16 74 ALA A O 1
ATOM 616 N N . ALA A 1 75 ? 6.725 -42.945 41.245 1.00 34.38 75 ALA A N 1
ATOM 617 C CA . ALA A 1 75 ? 6.695 -43.186 39.812 1.00 34.38 75 ALA A CA 1
ATOM 618 C C . ALA A 1 75 ? 5.249 -43.504 39.405 1.00 34.38 75 ALA A C 1
ATOM 620 O O . ALA A 1 75 ? 4.782 -44.628 39.563 1.00 34.38 75 ALA A O 1
ATOM 621 N N . VAL A 1 76 ? 4.531 -42.495 38.911 1.00 34.44 76 VAL A N 1
ATOM 622 C CA . VAL A 1 76 ? 3.260 -42.688 38.211 1.00 34.44 76 VAL A CA 1
ATOM 623 C C . VAL A 1 76 ? 3.578 -42.761 36.726 1.00 34.44 76 VAL A C 1
ATOM 625 O O . VAL A 1 76 ? 3.867 -41.755 36.080 1.00 34.44 76 VAL A O 1
ATOM 628 N N . THR A 1 77 ? 3.534 -43.970 36.179 1.00 37.53 77 THR A N 1
ATOM 629 C CA . THR A 1 77 ? 3.522 -44.225 34.738 1.00 37.53 77 THR A CA 1
ATOM 630 C C . THR A 1 77 ? 2.167 -43.783 34.181 1.00 37.53 77 THR A C 1
ATOM 632 O O . THR A 1 77 ? 1.270 -44.587 33.952 1.00 37.53 77 THR A O 1
ATOM 635 N N . ALA A 1 78 ? 1.990 -42.475 34.001 1.00 36.16 78 ALA A N 1
ATOM 636 C CA . ALA A 1 78 ? 0.907 -41.937 33.193 1.00 36.16 78 ALA A CA 1
ATOM 637 C C . ALA A 1 78 ? 1.377 -41.938 31.736 1.00 36.16 78 ALA A C 1
ATOM 639 O O . ALA A 1 78 ? 2.262 -41.174 31.352 1.00 36.16 78 ALA A O 1
ATOM 640 N N . THR A 1 79 ? 0.803 -42.817 30.920 1.00 36.97 79 THR A N 1
ATOM 641 C CA . THR A 1 79 ? 0.877 -42.714 29.462 1.00 36.97 79 THR A CA 1
ATOM 642 C C . THR A 1 79 ? 0.336 -41.347 29.051 1.00 36.97 79 THR A C 1
ATOM 644 O O . THR A 1 79 ? -0.872 -41.119 29.087 1.00 36.97 79 THR A O 1
ATOM 647 N N . ALA A 1 80 ? 1.234 -40.428 28.696 1.00 35.91 80 ALA A N 1
ATOM 648 C CA . ALA A 1 80 ? 0.884 -39.142 28.121 1.00 35.91 80 ALA A CA 1
ATOM 649 C C . ALA A 1 80 ? 0.237 -39.386 26.753 1.00 35.91 80 ALA A C 1
ATOM 651 O O . ALA A 1 80 ? 0.919 -39.588 25.749 1.00 35.91 80 ALA A O 1
ATOM 652 N N . GLN A 1 81 ? -1.094 -39.397 26.712 1.00 43.81 81 GLN A N 1
ATOM 653 C CA . GLN A 1 81 ? -1.801 -39.127 25.469 1.00 43.81 81 GLN A CA 1
ATOM 654 C C . GLN A 1 81 ? -1.408 -37.713 25.043 1.00 43.81 81 GLN A C 1
ATOM 656 O O . GLN A 1 81 ? -1.517 -36.769 25.828 1.00 43.81 81 GLN A O 1
ATOM 661 N N . ALA A 1 82 ? -0.882 -37.589 23.823 1.00 40.25 82 ALA A N 1
ATOM 662 C CA . ALA A 1 82 ? -0.567 -36.297 23.235 1.00 40.25 82 ALA A CA 1
ATOM 663 C C . ALA A 1 82 ? -1.796 -35.383 23.380 1.00 40.25 82 ALA A C 1
ATOM 665 O O . ALA A 1 82 ? -2.903 -35.835 23.071 1.00 40.25 82 ALA A O 1
ATOM 666 N N . PRO A 1 83 ? -1.643 -34.135 23.859 1.00 44.25 83 PRO A N 1
ATOM 667 C CA . PRO A 1 83 ? -2.769 -33.224 23.936 1.00 44.25 83 PRO A CA 1
ATOM 668 C C . PRO A 1 83 ? -3.348 -33.088 22.531 1.00 44.25 83 PRO A C 1
ATOM 670 O O . PRO A 1 83 ? -2.652 -32.674 21.599 1.00 44.25 83 PRO A O 1
ATOM 673 N N . THR A 1 84 ? -4.611 -33.483 22.371 1.00 42.78 84 THR A N 1
ATOM 674 C CA . THR A 1 84 ? -5.395 -33.189 21.177 1.00 42.78 84 THR A CA 1
ATOM 675 C C . THR A 1 84 ? -5.218 -31.702 20.907 1.00 42.78 84 THR A C 1
ATOM 677 O O . THR A 1 84 ? -5.546 -30.889 21.772 1.00 42.78 84 THR A O 1
ATOM 680 N N . ARG A 1 85 ? -4.621 -31.335 19.763 1.00 39.59 85 ARG A N 1
ATOM 681 C CA . ARG A 1 85 ? -4.476 -29.930 19.370 1.00 39.59 85 ARG A CA 1
ATOM 682 C C . ARG A 1 85 ? -5.876 -29.329 19.340 1.00 39.59 85 ARG A C 1
ATOM 684 O O . ARG A 1 85 ? -6.613 -29.554 18.385 1.00 39.59 85 ARG A O 1
ATOM 691 N N . THR A 1 86 ? -6.240 -28.578 20.373 1.00 39.56 86 THR A N 1
ATOM 692 C CA . THR A 1 86 ? -7.359 -27.648 20.294 1.00 39.56 86 THR A CA 1
ATOM 693 C C . THR A 1 86 ? -7.047 -26.738 19.108 1.00 39.56 86 THR A C 1
ATOM 695 O O . THR A 1 86 ? -5.971 -26.128 19.109 1.00 39.56 86 THR A O 1
ATOM 698 N N . PRO A 1 87 ? -7.897 -26.681 18.067 1.00 48.34 87 PRO A N 1
ATOM 699 C CA . PRO A 1 87 ? -7.706 -25.720 16.994 1.00 48.34 87 PRO A CA 1
ATOM 700 C C . PRO A 1 87 ? -7.581 -24.341 17.635 1.00 48.34 87 PRO A C 1
ATOM 702 O O . PRO A 1 87 ? -8.389 -23.995 18.502 1.00 48.34 87 PRO A O 1
ATOM 705 N N . ALA A 1 88 ? -6.551 -23.578 17.263 1.00 51.84 88 ALA A N 1
ATOM 706 C CA . ALA A 1 88 ? -6.506 -22.174 17.643 1.00 51.84 88 ALA A CA 1
ATOM 707 C C . ALA A 1 88 ? -7.850 -21.544 17.232 1.00 51.84 88 ALA A C 1
ATOM 709 O O . ALA A 1 88 ? -8.345 -21.879 16.149 1.00 51.84 88 ALA A O 1
ATOM 710 N N . PRO A 1 89 ? -8.481 -20.713 18.082 1.00 58.22 89 PRO A N 1
ATOM 711 C CA . PRO A 1 89 ? -9.740 -20.082 17.719 1.00 58.22 89 PRO A CA 1
ATOM 712 C C . PRO A 1 89 ? -9.570 -19.394 16.362 1.00 58.22 89 PRO A C 1
ATOM 714 O O . PRO A 1 89 ? -8.630 -18.619 16.171 1.00 58.22 89 PRO A O 1
ATOM 717 N N . LEU A 1 90 ? -10.442 -19.744 15.411 1.00 75.56 90 LEU A N 1
ATOM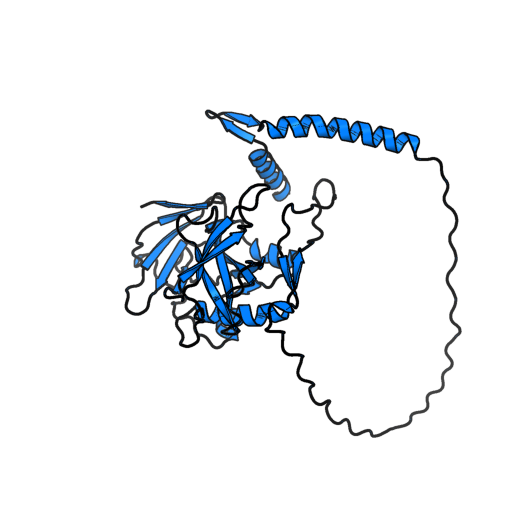 718 C CA . LEU A 1 90 ? -10.475 -19.124 14.091 1.00 75.56 90 LEU A CA 1
ATOM 719 C C . LEU A 1 90 ? -10.591 -17.610 14.281 1.00 75.56 90 LEU A C 1
ATOM 721 O O . LEU A 1 90 ? -11.376 -17.145 15.113 1.00 75.56 90 LEU A O 1
ATOM 725 N N . CYS A 1 91 ? -9.781 -16.854 13.542 1.00 84.88 91 CYS A N 1
ATOM 726 C CA . CYS A 1 91 ? -9.843 -15.402 13.597 1.00 84.88 91 CYS A CA 1
ATOM 727 C C . CYS A 1 91 ? -11.271 -14.944 13.260 1.00 84.88 91 CYS A C 1
ATOM 729 O O . CYS A 1 91 ? -11.850 -15.482 12.313 1.00 84.88 91 CYS A O 1
ATOM 731 N N . PRO A 1 92 ? -11.872 -14.001 14.010 1.00 87.31 92 PRO A N 1
ATOM 732 C CA . PRO A 1 92 ? -13.209 -13.530 13.685 1.00 87.31 92 PRO A CA 1
ATOM 733 C C . PRO A 1 92 ? -13.207 -12.921 12.282 1.00 87.31 92 PRO A C 1
ATOM 735 O O . PRO A 1 92 ? -12.434 -12.009 12.012 1.00 87.31 92 PRO A O 1
ATOM 738 N N . GLU A 1 93 ? -14.082 -13.406 11.408 1.00 85.12 93 GLU A N 1
ATOM 739 C CA . GLU A 1 93 ? -14.291 -12.831 10.071 1.00 85.12 93 GLU A CA 1
ATOM 740 C C . GLU A 1 93 ? -15.390 -11.756 10.079 1.00 85.12 93 GLU A C 1
ATOM 742 O O . GLU A 1 93 ? -15.477 -10.957 9.157 1.00 85.12 93 GLU A O 1
ATOM 747 N N . ASP A 1 94 ? -16.225 -11.695 11.126 1.00 88.38 94 ASP A N 1
ATOM 748 C CA . ASP A 1 94 ? -17.232 -10.637 11.258 1.00 88.38 94 ASP A CA 1
ATOM 749 C C . ASP A 1 94 ? -16.563 -9.319 11.701 1.00 88.38 94 ASP A C 1
ATOM 751 O O . ASP A 1 94 ? -16.077 -9.240 12.838 1.00 88.38 94 ASP A O 1
ATOM 755 N N . PRO A 1 95 ? -16.586 -8.259 10.868 1.00 88.38 95 PRO A N 1
ATOM 756 C CA . PRO A 1 95 ? -15.956 -6.982 11.185 1.00 88.38 95 PRO A CA 1
ATOM 757 C C . PRO A 1 95 ? -16.592 -6.273 12.384 1.00 88.38 95 PRO A C 1
ATOM 759 O O . PRO A 1 95 ? -15.971 -5.393 12.975 1.00 88.38 95 PRO A O 1
ATOM 762 N N . ARG A 1 96 ? -17.800 -6.667 12.810 1.00 88.62 96 ARG A N 1
ATOM 763 C CA . ARG A 1 96 ? -18.433 -6.159 14.042 1.00 88.62 96 ARG A CA 1
ATOM 764 C C . ARG A 1 96 ? -17.725 -6.623 15.312 1.00 88.62 96 ARG A C 1
ATOM 766 O O . ARG A 1 96 ? -17.894 -6.010 16.364 1.00 88.62 96 ARG A O 1
ATOM 773 N N . LEU A 1 97 ? -16.966 -7.714 15.228 1.00 89.94 97 LEU A N 1
ATOM 774 C CA . LEU A 1 97 ? -16.156 -8.228 16.330 1.00 89.94 97 LEU A CA 1
ATOM 775 C C . LEU A 1 97 ? -14.773 -7.573 16.376 1.00 89.94 97 LEU A C 1
ATOM 777 O O . LEU A 1 97 ? -14.024 -7.796 17.329 1.00 89.94 97 LEU A O 1
ATOM 781 N N . TRP A 1 98 ? -14.430 -6.774 15.365 1.00 94.62 98 TRP A N 1
ATOM 782 C CA . TRP A 1 98 ? -13.155 -6.084 15.295 1.00 94.62 98 TRP A CA 1
ATOM 783 C C . TRP A 1 98 ? -13.221 -4.743 16.010 1.00 94.62 98 TRP A C 1
ATOM 785 O O . TRP A 1 98 ? -14.260 -4.083 16.070 1.00 94.62 98 TRP A O 1
ATOM 795 N N . LYS A 1 99 ? -12.081 -4.312 16.544 1.00 94.50 99 LYS A N 1
ATOM 796 C CA . LYS A 1 99 ? -11.931 -2.980 17.130 1.00 94.50 99 LYS A CA 1
ATOM 797 C C . LYS A 1 99 ? -10.818 -2.239 16.420 1.00 94.50 99 LYS A C 1
ATOM 799 O O . LYS A 1 99 ? -9.723 -2.771 16.273 1.00 94.50 99 LYS A O 1
ATOM 804 N N . LEU A 1 100 ? -11.093 -0.998 16.033 1.00 93.56 100 LEU A N 1
ATOM 805 C CA . LEU A 1 100 ? -10.058 -0.086 15.569 1.00 93.56 100 LEU A CA 1
ATOM 806 C C . LEU A 1 100 ? -9.491 0.647 16.781 1.00 93.56 100 LEU A C 1
ATOM 808 O O . LEU A 1 100 ? -10.181 1.439 17.424 1.00 93.56 100 LEU A O 1
ATOM 812 N N . VAL A 1 101 ? -8.253 0.321 17.137 1.00 92.12 101 VAL A N 1
ATOM 813 C CA . VAL A 1 101 ? -7.593 0.819 18.344 1.00 92.12 101 VAL A CA 1
ATOM 814 C C . VAL A 1 101 ? -6.530 1.843 17.950 1.00 92.12 101 VAL A C 1
ATOM 816 O O . VAL A 1 101 ? -5.632 1.505 17.175 1.00 92.12 101 VAL A O 1
ATOM 819 N N . PRO A 1 102 ? -6.594 3.084 18.466 1.00 89.25 102 PRO A N 1
ATOM 820 C CA . PRO A 1 102 ? -5.537 4.070 18.279 1.00 89.25 102 PRO A CA 1
ATOM 821 C C . PRO A 1 102 ? -4.184 3.562 18.779 1.00 89.25 102 PRO A C 1
ATOM 823 O O . PRO A 1 102 ? -4.077 3.015 19.876 1.00 89.25 102 PRO A O 1
ATOM 826 N N . ILE A 1 103 ? -3.137 3.775 17.988 1.00 84.44 103 ILE A N 1
ATOM 827 C CA . ILE A 1 103 ? -1.776 3.391 18.346 1.00 84.44 103 ILE A CA 1
ATOM 828 C C . ILE A 1 103 ? -1.143 4.517 19.161 1.00 84.44 103 ILE A C 1
ATOM 830 O O . ILE A 1 103 ? -0.776 5.573 18.640 1.00 84.44 103 ILE A O 1
ATOM 834 N N . GLU A 1 104 ? -0.973 4.270 20.457 1.00 79.56 104 GLU A N 1
ATOM 835 C CA . GLU A 1 104 ? -0.199 5.129 21.347 1.00 79.56 104 GLU A CA 1
ATOM 836 C C . GLU A 1 104 ? 1.259 4.667 21.358 1.00 79.56 104 GLU A C 1
ATOM 838 O O . GLU A 1 104 ? 1.684 3.860 22.178 1.00 79.56 104 GLU A O 1
ATOM 843 N N . ALA A 1 105 ? 2.053 5.187 20.426 1.00 68.75 105 ALA A N 1
ATOM 844 C CA . ALA A 1 105 ? 3.440 4.767 20.220 1.00 68.75 105 ALA A CA 1
ATOM 845 C C . ALA A 1 105 ? 4.432 5.223 21.313 1.00 68.75 105 ALA A C 1
ATOM 847 O O . ALA A 1 105 ? 5.643 5.173 21.110 1.00 68.75 105 ALA A O 1
ATOM 848 N N . GLY A 1 106 ? 3.935 5.738 22.446 1.00 73.56 106 GLY A N 1
ATOM 849 C CA . GLY A 1 106 ? 4.762 6.226 23.555 1.00 73.56 106 GLY A CA 1
ATOM 850 C C . GLY A 1 106 ? 5.813 7.259 23.139 1.00 73.56 106 GLY A C 1
ATOM 851 O O . GLY A 1 106 ? 6.846 7.382 23.800 1.00 73.56 106 GLY A O 1
ATOM 852 N N . LEU A 1 107 ? 5.574 7.964 22.027 1.00 73.06 107 LEU A N 1
ATOM 853 C CA . LEU A 1 107 ? 6.533 8.873 21.417 1.00 73.06 107 LEU A CA 1
ATOM 854 C C . LEU A 1 107 ? 6.925 9.957 22.415 1.00 73.06 107 LEU A C 1
ATOM 856 O O . LEU A 1 107 ? 6.071 10.516 23.100 1.00 73.06 107 LEU A O 1
ATOM 860 N N . ARG A 1 108 ? 8.219 10.267 22.482 1.00 74.19 108 ARG A N 1
ATOM 861 C CA . ARG A 1 108 ? 8.752 11.355 23.299 1.00 74.19 108 ARG A CA 1
ATOM 862 C C . ARG A 1 108 ? 9.546 12.302 22.434 1.00 74.19 108 ARG A C 1
ATOM 864 O O . ARG A 1 108 ? 10.302 11.879 21.562 1.00 74.19 108 ARG A O 1
ATOM 871 N N . ASP A 1 109 ? 9.374 13.583 22.702 1.00 68.25 109 ASP A N 1
ATOM 872 C CA . ASP A 1 109 ? 10.168 14.613 22.075 1.00 68.25 109 ASP A CA 1
ATOM 873 C C . ASP A 1 109 ? 11.627 14.444 22.529 1.00 68.25 109 ASP A C 1
ATOM 875 O O . ASP A 1 109 ? 11.899 14.372 23.729 1.00 68.25 109 ASP A O 1
ATOM 879 N N . PRO A 1 110 ? 12.581 14.332 21.597 1.00 57.69 110 PRO A N 1
ATOM 880 C CA . PRO A 1 110 ? 13.974 14.040 21.923 1.00 57.69 110 PRO A CA 1
ATOM 881 C C . PRO A 1 110 ? 14.687 15.202 22.628 1.00 57.69 110 PRO A C 1
ATOM 883 O O . PRO A 1 110 ? 15.737 14.989 23.227 1.00 57.69 110 PRO A O 1
ATOM 886 N N . GLN A 1 111 ? 14.161 16.427 22.534 1.00 66.69 111 GLN A N 1
ATOM 887 C CA . GLN A 1 111 ? 14.755 17.624 23.131 1.00 66.69 111 GLN A CA 1
ATOM 888 C C . GLN A 1 111 ? 14.191 17.893 24.526 1.00 66.69 111 GLN A C 1
ATOM 890 O O . GLN A 1 111 ? 14.913 18.342 25.411 1.00 66.69 111 GLN A O 1
ATOM 895 N N . THR A 1 112 ? 12.905 17.618 24.726 1.00 78.50 112 THR A N 1
ATOM 896 C CA . THR A 1 112 ? 12.172 17.956 25.955 1.00 78.50 112 THR A CA 1
ATOM 897 C C . THR A 1 112 ? 11.788 16.734 26.789 1.00 78.50 112 THR A C 1
ATOM 899 O O . THR A 1 112 ? 11.375 16.880 27.937 1.00 78.50 112 THR A O 1
ATOM 902 N N . GLY A 1 113 ? 11.885 15.524 26.230 1.00 79.06 113 GLY A N 1
ATOM 903 C CA . GLY A 1 113 ? 11.453 14.271 26.858 1.00 79.06 113 GLY A CA 1
ATOM 904 C C . GLY A 1 113 ? 9.934 14.137 27.025 1.00 79.06 113 GLY A C 1
ATOM 905 O O . GLY A 1 113 ? 9.461 13.119 27.549 1.00 79.06 113 GLY A O 1
ATOM 906 N N . GLN A 1 114 ? 9.163 15.143 26.603 1.00 79.00 114 GLN A N 1
ATOM 907 C CA . GLN A 1 114 ? 7.717 15.197 26.784 1.00 79.00 114 GLN A CA 1
ATOM 908 C C . GLN A 1 114 ? 7.005 14.212 25.852 1.00 79.00 114 GLN A C 1
ATOM 910 O O . GLN A 1 114 ? 7.449 14.030 24.718 1.00 79.00 114 GLN A O 1
ATOM 915 N N . PRO A 1 115 ? 5.901 13.580 26.286 1.00 78.06 115 PRO A N 1
ATOM 916 C CA . PRO A 1 115 ? 5.104 12.732 25.410 1.00 78.06 115 PRO A CA 1
ATOM 917 C C . PRO A 1 115 ? 4.599 13.511 24.187 1.00 78.06 115 PRO A C 1
ATOM 919 O O . PRO A 1 115 ? 3.926 14.533 24.326 1.00 78.06 115 PRO A O 1
ATOM 922 N N . ILE A 1 116 ? 4.883 13.010 22.988 1.00 70.62 116 ILE A N 1
ATOM 923 C CA . ILE A 1 116 ? 4.290 13.496 21.746 1.00 70.62 116 ILE A CA 1
ATOM 924 C C . ILE A 1 116 ? 2.953 12.788 21.577 1.00 70.62 116 ILE A C 1
ATOM 926 O O . ILE A 1 116 ? 2.890 11.570 21.401 1.00 70.62 116 ILE A O 1
ATOM 930 N N . ARG A 1 117 ? 1.872 13.567 21.572 1.00 69.69 117 ARG A N 1
ATOM 931 C CA . ARG A 1 117 ? 0.572 13.090 21.104 1.00 69.69 117 ARG A CA 1
ATOM 932 C C . ARG A 1 117 ? 0.449 13.397 19.623 1.00 69.69 117 ARG A C 1
ATOM 934 O O . ARG A 1 117 ? 0.478 14.561 19.229 1.00 69.69 117 ARG A O 1
ATOM 941 N N . LEU A 1 118 ? 0.310 12.353 18.812 1.00 69.81 118 LEU A N 1
ATOM 942 C CA . LEU A 1 118 ? -0.047 12.524 17.410 1.00 69.81 118 LEU A CA 1
ATOM 943 C C . LEU A 1 118 ? -1.459 13.122 17.354 1.00 69.81 118 LEU A C 1
ATOM 945 O O . LEU A 1 118 ? -2.365 12.542 17.954 1.00 69.81 118 LEU A O 1
ATOM 949 N N . PRO A 1 119 ? -1.675 14.246 16.646 1.00 66.06 119 PRO A N 1
ATOM 950 C CA . PRO A 1 119 ? -3.006 14.835 16.513 1.00 66.06 119 PRO A CA 1
ATOM 951 C C . PRO A 1 119 ? -4.051 13.848 15.981 1.00 66.06 119 PRO A C 1
ATOM 953 O O . PRO A 1 119 ? -5.218 13.922 16.353 1.00 66.06 119 PRO A O 1
ATOM 956 N N . LYS A 1 120 ? -3.617 12.919 15.120 1.00 74.06 120 LYS A N 1
ATOM 957 C CA . LYS A 1 120 ? -4.410 11.813 14.578 1.00 74.06 120 LYS A CA 1
ATOM 958 C C . LYS A 1 120 ? -3.570 10.539 14.663 1.00 74.06 120 LYS A C 1
ATOM 960 O O . LYS A 1 120 ? -2.717 10.329 13.798 1.00 74.06 120 LYS A O 1
ATOM 965 N N . PRO A 1 121 ? -3.722 9.731 15.719 1.00 78.06 121 PRO A N 1
ATOM 966 C CA . PRO A 1 121 ? -2.983 8.483 15.815 1.00 78.06 121 PRO A CA 1
ATOM 967 C C . PRO A 1 121 ? -3.465 7.508 14.726 1.00 78.06 121 PRO A C 1
ATOM 969 O O . PRO A 1 121 ? -4.677 7.401 14.510 1.00 78.06 121 PRO A O 1
ATOM 972 N N . PRO A 1 122 ? -2.549 6.781 14.060 1.00 86.12 122 PRO A N 1
ATOM 973 C CA . PRO A 1 122 ? -2.905 5.609 13.269 1.00 86.12 122 PRO A CA 1
ATOM 974 C C . PRO A 1 122 ? -3.718 4.622 14.107 1.00 86.12 122 PRO A C 1
ATOM 976 O O . PRO A 1 122 ? -3.562 4.565 15.328 1.00 86.12 122 PRO A O 1
ATOM 979 N N . GLN A 1 123 ? -4.574 3.839 13.463 1.00 91.31 123 GLN A N 1
ATOM 980 C CA . GLN A 1 123 ? -5.388 2.822 14.124 1.00 91.31 123 GLN A CA 1
ATOM 981 C C . GLN A 1 123 ? -4.974 1.434 13.653 1.00 91.31 123 GLN A C 1
ATOM 983 O O . GLN A 1 123 ? -4.770 1.214 12.458 1.00 91.31 123 GLN A O 1
ATOM 988 N N . ARG A 1 124 ? -4.897 0.486 14.585 1.00 92.50 124 ARG A N 1
ATOM 989 C CA . ARG A 1 124 ? -4.721 -0.938 14.288 1.00 92.50 124 ARG A CA 1
ATOM 990 C C . ARG A 1 124 ? -6.031 -1.697 14.450 1.00 92.50 124 ARG A C 1
ATOM 992 O O . ARG A 1 124 ? -6.905 -1.261 15.197 1.00 92.50 124 ARG A O 1
ATOM 999 N N . ILE A 1 125 ? -6.141 -2.843 13.791 1.00 94.88 125 ILE A N 1
ATOM 1000 C CA . ILE A 1 125 ? -7.273 -3.758 13.932 1.00 94.88 125 ILE A CA 1
ATOM 1001 C C . ILE A 1 125 ? -6.959 -4.767 15.036 1.00 94.88 125 ILE A C 1
ATOM 1003 O O . ILE A 1 125 ? -5.914 -5.413 15.022 1.00 94.88 125 ILE A O 1
ATOM 1007 N N . GLU A 1 126 ? -7.881 -4.912 15.981 1.00 93.56 126 GLU A N 1
ATOM 1008 C CA . GLU A 1 126 ? -7.909 -6.011 16.942 1.00 93.56 126 GLU A CA 1
ATOM 1009 C C . GLU A 1 126 ? -9.044 -6.980 16.583 1.00 93.56 126 GLU A C 1
ATOM 1011 O O . GLU A 1 126 ? -10.160 -6.509 16.342 1.00 93.56 126 GLU A O 1
ATOM 1016 N N . PRO A 1 127 ? -8.814 -8.307 16.603 1.00 93.00 127 PRO A N 1
ATOM 1017 C CA . PRO A 1 127 ? -7.555 -8.972 16.963 1.00 93.00 127 PRO A CA 1
ATOM 1018 C C . PRO A 1 127 ? -6.496 -8.948 15.836 1.00 93.00 127 PRO A C 1
ATOM 1020 O O . PRO A 1 127 ? -6.860 -8.884 14.661 1.00 93.00 127 PRO A O 1
ATOM 1023 N N . PRO A 1 128 ? -5.188 -9.106 16.142 1.00 91.50 128 PRO A N 1
ATOM 1024 C CA . PRO A 1 128 ? -4.122 -9.001 15.139 1.00 91.50 128 PRO A CA 1
ATOM 1025 C C . PRO A 1 128 ? -4.161 -10.103 14.074 1.00 91.50 128 PRO A C 1
ATOM 1027 O O . PRO A 1 128 ? -3.621 -9.932 12.986 1.00 91.50 128 PRO A O 1
ATOM 1030 N N . CYS A 1 129 ? -4.828 -11.228 14.348 1.00 92.19 129 CYS A N 1
ATOM 1031 C CA . CYS A 1 129 ? -4.984 -12.310 13.375 1.00 92.19 129 CYS A CA 1
ATOM 1032 C C . CYS A 1 129 ? -5.721 -11.873 12.095 1.00 92.19 129 CYS A C 1
ATOM 1034 O O . CYS A 1 129 ? -5.598 -12.544 11.075 1.00 92.19 129 CYS A O 1
ATOM 1036 N N . VAL A 1 130 ? -6.458 -10.752 12.115 1.00 94.50 130 VAL A N 1
ATOM 1037 C CA . VAL A 1 130 ? -7.159 -10.216 10.935 1.00 94.50 130 VAL A CA 1
ATOM 1038 C C . VAL A 1 130 ? -6.170 -9.851 9.824 1.00 94.50 130 VAL A C 1
ATOM 1040 O O . VAL A 1 130 ? -6.468 -10.013 8.638 1.00 94.50 130 VAL A O 1
ATOM 1043 N N . TYR A 1 131 ? -4.957 -9.432 10.199 1.00 95.31 131 TYR A N 1
ATOM 1044 C CA . TYR A 1 131 ? -3.895 -9.104 9.253 1.00 95.31 131 TYR A CA 1
ATOM 1045 C C . TYR A 1 131 ? -3.398 -10.317 8.454 1.00 95.31 131 TYR A C 1
ATOM 1047 O O . TYR A 1 131 ? -2.800 -10.129 7.401 1.00 95.31 131 TYR A O 1
ATOM 1055 N N . GLU A 1 132 ? -3.682 -11.548 8.892 1.00 94.50 132 GLU A N 1
ATOM 1056 C CA . GLU A 1 132 ? -3.343 -12.756 8.132 1.00 94.50 132 GLU A CA 1
ATOM 1057 C C . GLU A 1 132 ? -4.218 -12.920 6.888 1.00 94.50 132 GLU A C 1
ATOM 1059 O O . GLU A 1 132 ? -3.715 -13.246 5.812 1.00 94.50 132 GLU A O 1
ATOM 1064 N N . GLY A 1 133 ? -5.519 -12.632 7.013 1.00 94.62 133 GLY A N 1
ATOM 1065 C CA . GLY A 1 133 ? -6.424 -12.571 5.864 1.00 94.62 133 GLY A CA 1
ATOM 1066 C C . GLY A 1 133 ? -6.029 -11.445 4.912 1.00 94.62 133 GLY A C 1
ATOM 1067 O O . GLY A 1 133 ? -6.012 -11.643 3.700 1.00 94.62 133 GLY A O 1
ATOM 1068 N N . LEU A 1 134 ? -5.620 -10.297 5.463 1.00 97.12 134 LEU A N 1
ATOM 1069 C CA . LEU A 1 134 ? -5.125 -9.185 4.658 1.00 97.12 134 LEU A CA 1
ATOM 1070 C C . LEU A 1 134 ? -3.844 -9.547 3.897 1.00 97.12 134 LEU A C 1
ATOM 1072 O O . LEU A 1 134 ? -3.749 -9.256 2.711 1.00 97.12 134 LEU A O 1
ATOM 1076 N N . ALA A 1 135 ? -2.875 -10.188 4.551 1.00 97.44 135 ALA A N 1
ATOM 1077 C CA . ALA A 1 135 ? -1.632 -10.613 3.913 1.00 97.44 135 ALA A CA 1
ATOM 1078 C C . ALA A 1 135 ? -1.895 -11.586 2.755 1.00 97.44 135 ALA A C 1
ATOM 1080 O O . ALA A 1 135 ? -1.321 -11.419 1.680 1.00 97.44 135 ALA A O 1
ATOM 1081 N N . ARG A 1 136 ? -2.787 -12.567 2.966 1.00 96.44 136 ARG A N 1
ATOM 1082 C CA . ARG A 1 136 ? -3.231 -13.511 1.930 1.00 96.44 136 ARG A CA 1
ATOM 1083 C C . ARG A 1 136 ? -3.796 -12.763 0.732 1.00 96.44 136 ARG A C 1
ATOM 1085 O O . ARG A 1 136 ? -3.284 -12.886 -0.374 1.00 96.44 136 ARG A O 1
ATOM 1092 N N . ASP A 1 137 ? -4.838 -11.978 0.964 1.00 97.19 137 ASP A N 1
ATOM 1093 C CA . ASP A 1 137 ? -5.580 -11.328 -0.110 1.00 97.19 137 ASP A CA 1
ATOM 1094 C C . ASP A 1 137 ? -4.720 -10.282 -0.835 1.00 97.19 137 ASP A C 1
ATOM 1096 O O . ASP A 1 137 ? -4.735 -10.232 -2.062 1.00 97.19 137 ASP A O 1
ATOM 1100 N N . LEU A 1 138 ? -3.874 -9.536 -0.110 1.00 97.06 138 LEU A N 1
ATOM 1101 C CA . LEU A 1 138 ? -2.864 -8.660 -0.706 1.00 97.06 138 LEU A CA 1
ATOM 1102 C C . LEU A 1 138 ? -1.929 -9.447 -1.630 1.00 97.06 138 LEU A C 1
ATOM 1104 O O . LEU A 1 138 ? -1.751 -9.029 -2.770 1.00 97.06 138 LEU A O 1
ATOM 1108 N N . ALA A 1 139 ? -1.370 -10.580 -1.191 1.00 97.19 139 ALA A N 1
ATOM 1109 C CA . ALA A 1 139 ? -0.470 -11.396 -2.011 1.00 97.19 139 ALA A CA 1
ATOM 1110 C C . ALA A 1 139 ? -1.113 -11.827 -3.339 1.00 97.19 139 ALA A C 1
ATOM 1112 O O . ALA A 1 139 ? -0.479 -11.729 -4.391 1.00 97.19 139 ALA A O 1
ATOM 1113 N N . HIS A 1 140 ? -2.391 -12.214 -3.310 1.00 95.88 140 HIS A N 1
ATOM 1114 C CA . HIS A 1 140 ? -3.151 -12.568 -4.509 1.00 95.88 140 HIS A CA 1
ATOM 1115 C C . HIS A 1 140 ? -3.425 -11.375 -5.436 1.00 95.88 140 HIS A C 1
ATOM 1117 O O . HIS A 1 140 ? -3.776 -11.590 -6.588 1.00 95.88 140 HIS A O 1
ATOM 1123 N N . THR A 1 141 ? -3.231 -10.128 -5.000 1.00 94.62 141 THR A N 1
ATOM 1124 C CA . THR A 1 141 ? -3.294 -8.956 -5.897 1.00 94.62 141 THR A CA 1
ATOM 1125 C C . THR A 1 141 ? -1.950 -8.605 -6.541 1.00 94.62 141 THR A C 1
ATOM 1127 O O . THR A 1 141 ? -1.903 -7.789 -7.456 1.00 94.62 141 THR A O 1
ATOM 1130 N N . LEU A 1 142 ? -0.844 -9.216 -6.099 1.00 94.75 142 LEU A N 1
ATOM 1131 C CA . LEU A 1 142 ? 0.508 -8.865 -6.552 1.00 94.75 142 LEU A CA 1
ATOM 1132 C C . LEU A 1 142 ? 0.915 -9.518 -7.881 1.00 94.75 142 LEU A C 1
ATOM 1134 O O . LEU A 1 142 ? 1.869 -9.054 -8.517 1.00 94.75 142 LEU A O 1
ATOM 1138 N N . VAL A 1 143 ? 0.229 -10.591 -8.281 1.00 93.06 143 VAL A N 1
ATOM 1139 C CA . VAL A 1 143 ? 0.465 -11.357 -9.515 1.00 93.06 143 VAL A CA 1
ATOM 1140 C C . VAL A 1 143 ? -0.861 -11.870 -10.092 1.00 93.06 143 VAL A C 1
ATOM 1142 O O . VAL A 1 143 ? -1.783 -12.128 -9.318 1.00 93.06 143 VAL A O 1
ATOM 1145 N N . PRO A 1 144 ? -0.977 -12.084 -11.415 1.00 89.50 144 PRO A N 1
ATOM 1146 C CA . PRO A 1 144 ? -2.163 -12.700 -12.004 1.00 89.50 144 PRO A CA 1
ATOM 1147 C C . PRO A 1 144 ? -2.373 -14.117 -11.467 1.00 89.50 144 PRO A C 1
ATOM 1149 O O . PRO A 1 144 ? -1.462 -14.942 -11.518 1.00 89.50 144 PRO A O 1
ATOM 1152 N N . ASN A 1 145 ? -3.570 -14.406 -10.957 1.00 89.44 145 ASN A N 1
ATOM 1153 C CA . ASN A 1 145 ? -3.971 -15.735 -10.496 1.00 89.44 145 ASN A CA 1
ATOM 1154 C C . ASN A 1 145 ? -5.515 -15.842 -10.444 1.00 89.44 145 ASN A C 1
ATOM 1156 O O . ASN A 1 145 ? -6.195 -14.814 -10.425 1.00 89.44 145 ASN A O 1
ATOM 1160 N N . PRO A 1 146 ? -6.096 -17.056 -10.449 1.00 87.69 146 PRO A N 1
ATOM 1161 C CA . PRO A 1 146 ? -7.552 -17.228 -10.414 1.00 87.69 146 PRO A CA 1
ATOM 1162 C C . PRO A 1 146 ? -8.195 -16.779 -9.093 1.00 87.69 146 PRO A C 1
ATOM 1164 O O . PRO A 1 146 ? -9.382 -16.462 -9.083 1.00 87.69 146 PRO A O 1
ATOM 1167 N N . ASP A 1 147 ? -7.416 -16.707 -8.013 1.00 91.25 147 ASP A N 1
ATOM 1168 C CA . ASP A 1 147 ? -7.882 -16.387 -6.661 1.00 91.25 147 ASP A CA 1
ATOM 1169 C C . ASP A 1 147 ? -7.744 -14.889 -6.320 1.00 91.25 147 ASP A C 1
ATOM 1171 O O . ASP A 1 147 ? -7.868 -14.507 -5.156 1.00 91.25 147 ASP A O 1
ATOM 1175 N N . VAL A 1 148 ? -7.492 -14.021 -7.315 1.00 91.88 148 VAL A N 1
ATOM 1176 C CA . VAL A 1 148 ? -7.474 -12.557 -7.131 1.00 91.88 148 VAL A CA 1
ATOM 1177 C C . VAL A 1 148 ? -8.822 -12.113 -6.539 1.00 91.88 148 VAL A C 1
ATOM 1179 O O . VAL A 1 148 ? -9.853 -12.280 -7.204 1.00 91.88 148 VAL A O 1
ATOM 1182 N N . PRO A 1 149 ? -8.844 -11.502 -5.338 1.00 93.62 149 PRO A N 1
ATOM 1183 C CA . PRO A 1 149 ? -10.083 -11.064 -4.712 1.00 93.62 149 PRO A CA 1
ATOM 1184 C C . PRO A 1 149 ? -10.842 -10.049 -5.568 1.00 93.62 149 PRO A C 1
ATOM 1186 O O . PRO A 1 149 ? -10.289 -9.030 -5.991 1.00 93.62 149 PRO A O 1
ATOM 1189 N N . ALA A 1 150 ? -12.131 -10.310 -5.779 1.00 94.06 150 ALA A N 1
ATOM 1190 C CA . ALA A 1 150 ? -13.048 -9.399 -6.450 1.00 94.06 150 ALA A CA 1
ATOM 1191 C C . ALA A 1 150 ? -14.078 -8.841 -5.449 1.00 94.06 150 ALA A C 1
ATOM 1193 O O . ALA A 1 150 ? -14.568 -9.592 -4.597 1.00 94.06 150 ALA A O 1
ATOM 1194 N N . PRO A 1 151 ? -14.425 -7.544 -5.534 1.00 95.81 151 PRO A N 1
ATOM 1195 C CA . PRO A 1 151 ? -15.463 -6.958 -4.692 1.00 95.81 151 PRO A CA 1
ATOM 1196 C C . PRO A 1 151 ? -16.847 -7.530 -5.027 1.00 95.81 151 PRO A C 1
ATOM 1198 O O . PRO A 1 151 ? -17.197 -7.693 -6.193 1.00 95.81 151 PRO A O 1
ATOM 1201 N N . SER A 1 152 ? -17.678 -7.761 -4.009 1.00 95.94 152 SER A N 1
ATOM 1202 C CA . SER A 1 152 ? -19.098 -8.119 -4.172 1.00 95.94 152 SER A CA 1
ATOM 1203 C C . SER A 1 152 ? -19.928 -6.996 -4.792 1.00 95.94 152 SER A C 1
ATOM 1205 O O . SER A 1 152 ? -20.981 -7.252 -5.376 1.00 95.94 152 SER A O 1
ATOM 1207 N N . VAL A 1 153 ? -19.469 -5.752 -4.645 1.00 94.44 153 VAL A N 1
ATOM 1208 C CA . VAL A 1 153 ? -20.053 -4.562 -5.263 1.00 94.44 153 VAL A CA 1
ATOM 1209 C C . VAL A 1 153 ? -18.930 -3.788 -5.940 1.00 94.44 153 VAL A C 1
ATOM 1211 O O . VAL A 1 153 ? -18.218 -3.021 -5.293 1.00 94.44 153 VAL A O 1
ATOM 1214 N N . GLU A 1 154 ? -18.737 -4.023 -7.233 1.00 93.25 154 GLU A N 1
ATOM 1215 C CA . GLU A 1 154 ? -17.747 -3.323 -8.056 1.00 93.25 154 GLU A CA 1
ATOM 1216 C C . GLU A 1 154 ? -18.208 -1.900 -8.416 1.00 93.25 154 GLU A C 1
ATOM 1218 O O . GLU A 1 154 ? -19.404 -1.636 -8.548 1.00 93.25 154 GLU A O 1
ATOM 1223 N N . GLY A 1 155 ? -17.263 -0.964 -8.540 1.00 93.75 155 GLY A N 1
ATOM 1224 C CA . GLY A 1 155 ? -17.529 0.438 -8.873 1.00 93.75 155 GLY A CA 1
ATOM 1225 C C . GLY A 1 155 ? -18.157 1.250 -7.735 1.00 93.75 155 GLY A C 1
ATOM 1226 O O . GLY A 1 155 ? -18.594 2.388 -7.935 1.00 93.75 155 GLY A O 1
ATOM 1227 N N . LYS A 1 156 ? -18.233 0.692 -6.520 1.00 95.25 156 LYS A N 1
ATOM 1228 C CA . LYS A 1 156 ? -18.801 1.398 -5.372 1.00 95.25 156 LYS A CA 1
ATOM 1229 C C . LYS A 1 156 ? -17.838 2.479 -4.911 1.00 95.25 156 LYS A C 1
ATOM 1231 O O . LYS A 1 156 ? -16.700 2.194 -4.547 1.00 95.25 156 LYS A O 1
ATOM 1236 N N . VAL A 1 157 ? -18.320 3.718 -4.878 1.00 95.06 157 VAL A N 1
ATOM 1237 C CA . VAL A 1 157 ? -17.538 4.863 -4.410 1.00 95.06 157 VAL A CA 1
ATOM 1238 C C . VAL A 1 157 ? -17.744 5.068 -2.912 1.00 95.06 157 VAL A C 1
ATOM 1240 O O . VAL A 1 157 ? -18.871 5.240 -2.450 1.00 95.06 157 VAL A O 1
ATOM 1243 N N . LEU A 1 158 ? -16.645 5.097 -2.166 1.00 93.69 158 LEU A N 1
ATOM 1244 C CA . LEU A 1 158 ? -16.590 5.399 -0.740 1.00 93.69 158 LEU A CA 1
ATOM 1245 C C . LEU A 1 158 ? -15.924 6.764 -0.532 1.00 93.69 158 LEU A C 1
ATOM 1247 O O . LEU A 1 158 ? -14.982 7.126 -1.238 1.00 93.69 158 LEU A O 1
ATOM 1251 N N . SER A 1 159 ? -16.394 7.508 0.466 1.00 93.38 159 SER A N 1
ATOM 1252 C CA . SER A 1 159 ? -15.706 8.693 0.984 1.00 93.38 159 SER A CA 1
ATOM 1253 C C . SER A 1 159 ? -15.000 8.299 2.270 1.00 93.38 159 SER A C 1
ATOM 1255 O O . SER A 1 159 ? -15.665 7.948 3.243 1.00 93.38 159 SER A O 1
ATOM 1257 N N . VAL A 1 160 ? -13.669 8.340 2.275 1.00 92.25 160 VAL A N 1
ATOM 1258 C CA . VAL A 1 160 ? -12.869 7.887 3.417 1.00 92.25 160 VAL A CA 1
ATOM 1259 C C . VAL A 1 160 ? -11.860 8.943 3.865 1.00 92.25 160 VAL A C 1
ATOM 1261 O O . VAL A 1 160 ? -11.364 9.725 3.050 1.00 92.25 160 VAL A O 1
ATOM 1264 N N . PRO A 1 161 ? -11.524 8.981 5.164 1.00 89.00 161 PRO A N 1
ATOM 1265 C CA . PRO A 1 161 ? -10.513 9.891 5.691 1.00 89.00 161 PRO A CA 1
ATOM 1266 C C . PRO A 1 161 ? -9.114 9.626 5.110 1.00 89.00 161 PRO A C 1
ATOM 1268 O O . PRO A 1 161 ? -8.645 8.489 5.103 1.00 89.00 161 PRO A O 1
ATOM 1271 N N . TRP A 1 162 ? -8.409 10.684 4.699 1.00 87.31 162 TRP A N 1
ATOM 1272 C CA . TRP A 1 162 ? -7.024 10.646 4.223 1.00 87.31 162 TRP A CA 1
ATOM 1273 C C . TRP A 1 162 ? -6.037 11.087 5.307 1.00 87.31 162 TRP A C 1
ATOM 1275 O O . TRP A 1 162 ? -5.857 12.276 5.585 1.00 87.31 162 TRP A O 1
ATOM 1285 N N . PHE A 1 163 ? -5.372 10.114 5.928 1.00 72.31 163 PHE A N 1
ATOM 1286 C CA . PHE A 1 163 ? -4.515 10.336 7.098 1.00 72.31 163 PHE A CA 1
ATOM 1287 C C . PHE A 1 163 ? -3.134 10.927 6.777 1.00 72.31 163 PHE A C 1
ATOM 1289 O O . PHE A 1 163 ? -2.430 11.337 7.696 1.00 72.31 163 PHE A O 1
ATOM 1296 N N . TRP A 1 164 ? -2.768 11.036 5.495 1.00 67.50 164 TRP A N 1
ATOM 1297 C CA . TRP A 1 164 ? -1.500 11.633 5.060 1.00 67.50 164 TRP A CA 1
ATOM 1298 C C . TRP A 1 164 ? -1.597 13.136 4.745 1.00 67.50 164 TRP A C 1
ATOM 1300 O O . TRP A 1 164 ? -0.599 13.770 4.423 1.00 67.50 164 TRP A O 1
ATOM 1310 N N . ALA A 1 165 ? -2.768 13.772 4.822 1.00 55.50 165 ALA A N 1
ATOM 1311 C CA . ALA A 1 165 ? -2.837 15.206 4.543 1.00 55.50 165 ALA A CA 1
ATOM 1312 C C . ALA A 1 165 ? -2.042 16.030 5.579 1.00 55.50 165 ALA A C 1
ATOM 1314 O O . ALA A 1 165 ? -2.276 15.873 6.782 1.00 55.50 165 ALA A O 1
ATOM 1315 N N . PRO A 1 166 ? -1.142 16.942 5.158 1.00 44.31 166 PRO A N 1
ATOM 1316 C CA . PRO A 1 166 ? -0.492 17.855 6.088 1.00 44.31 166 PRO A CA 1
ATOM 1317 C C . PRO A 1 166 ? -1.537 18.765 6.752 1.00 44.31 166 PRO A C 1
ATOM 1319 O O . PRO A 1 166 ? -2.291 19.453 6.068 1.00 44.31 166 PRO A O 1
ATOM 1322 N N . GLY A 1 167 ? -1.566 18.787 8.089 1.00 51.16 167 GLY A N 1
ATOM 1323 C CA . GLY A 1 167 ? -2.443 19.657 8.880 1.00 51.16 167 GLY A CA 1
ATOM 1324 C C . GLY A 1 167 ? -3.333 18.931 9.895 1.00 51.16 167 GLY A C 1
ATOM 1325 O O . GLY A 1 167 ? -3.330 17.705 10.033 1.00 51.16 167 GLY A O 1
ATOM 1326 N N . MET A 1 168 ? -4.113 19.719 10.639 1.00 55.16 168 MET A N 1
ATOM 1327 C CA . MET A 1 168 ? -4.981 19.233 11.722 1.00 55.16 168 MET A CA 1
ATOM 1328 C C . MET A 1 168 ? -6.307 18.636 11.226 1.00 55.16 168 MET A C 1
ATOM 1330 O O . MET A 1 168 ? -6.942 17.887 11.958 1.00 55.16 168 MET A O 1
ATOM 1334 N N . GLU A 1 169 ? -6.700 18.868 9.971 1.00 64.69 169 GLU A N 1
ATOM 1335 C CA . GLU A 1 169 ? -7.957 18.370 9.384 1.00 64.69 169 GLU A CA 1
ATOM 1336 C C . GLU A 1 169 ? -7.729 17.079 8.598 1.00 64.69 169 GLU A C 1
ATOM 1338 O O . GLU A 1 169 ? -6.697 16.945 7.941 1.00 64.69 169 GLU A O 1
ATOM 1343 N N . VAL A 1 170 ? -8.604 16.079 8.739 1.00 72.25 170 VAL A N 1
ATOM 1344 C CA . VAL A 1 170 ? -8.537 14.845 7.935 1.00 72.25 170 VAL A CA 1
ATOM 1345 C C . VAL A 1 170 ? -9.416 15.056 6.705 1.00 72.25 170 VAL A C 1
ATOM 1347 O O . VAL A 1 170 ? -10.639 14.958 6.839 1.00 72.25 170 VAL A O 1
ATOM 1350 N N . PRO A 1 171 ? -8.857 15.383 5.526 1.00 82.50 171 PRO A N 1
ATOM 1351 C CA . PRO A 1 171 ? -9.680 15.533 4.343 1.00 82.50 171 PRO A CA 1
ATOM 1352 C C . PRO A 1 171 ? -10.274 14.184 3.958 1.00 82.50 171 PRO A C 1
ATOM 1354 O O . PRO A 1 171 ? -9.719 13.124 4.251 1.00 82.50 171 PRO A O 1
ATOM 1357 N N . GLN A 1 172 ? -11.417 14.245 3.295 1.00 88.56 172 GLN A N 1
ATOM 1358 C CA . GLN A 1 172 ? -12.051 13.080 2.703 1.00 88.56 172 GLN A CA 1
ATOM 1359 C C . GLN A 1 172 ? -11.520 12.882 1.286 1.00 88.56 172 GLN A C 1
ATOM 1361 O O . GLN A 1 172 ? -11.329 13.852 0.550 1.00 88.56 172 GLN A O 1
ATOM 1366 N N . VAL A 1 173 ? -11.296 11.630 0.905 1.00 90.94 173 VAL A N 1
ATOM 1367 C CA . VAL A 1 173 ? -10.939 11.241 -0.460 1.00 90.94 173 VAL A CA 1
ATOM 1368 C C . VAL A 1 173 ? -11.955 10.244 -0.988 1.00 90.94 173 VAL A C 1
ATOM 1370 O O . VAL A 1 173 ? -12.521 9.456 -0.231 1.00 90.94 173 VAL A O 1
ATOM 1373 N N . GLN A 1 174 ? -12.189 10.303 -2.296 1.00 93.50 174 GLN A N 1
ATOM 1374 C CA . GLN A 1 174 ? -13.050 9.350 -2.976 1.00 93.50 174 GLN A CA 1
ATOM 1375 C C . GLN A 1 174 ? -12.232 8.164 -3.456 1.00 93.50 174 GLN A C 1
ATOM 1377 O O . GLN A 1 174 ? -11.223 8.320 -4.153 1.00 93.50 174 GLN A O 1
ATOM 1382 N N . VAL A 1 175 ? -12.710 6.983 -3.103 1.00 93.75 175 VAL A N 1
ATOM 1383 C CA . VAL A 1 175 ? -12.110 5.721 -3.497 1.00 93.75 175 VAL A CA 1
ATOM 1384 C C . VAL A 1 175 ? -13.171 4.795 -4.068 1.00 93.75 175 VAL A C 1
ATOM 1386 O O . VAL A 1 175 ? -14.343 4.930 -3.736 1.00 93.75 175 VAL A O 1
ATOM 1389 N N . GLU A 1 176 ? -12.784 3.891 -4.952 1.00 95.94 176 GLU A N 1
ATOM 1390 C CA . GLU A 1 176 ? -13.688 3.040 -5.716 1.00 95.94 176 GLU A CA 1
ATOM 1391 C C . GLU A 1 176 ? -13.259 1.581 -5.604 1.00 95.94 176 GLU A C 1
ATOM 1393 O O . GLU A 1 176 ? -12.081 1.265 -5.778 1.00 95.94 176 GLU A O 1
ATOM 1398 N N . SER A 1 177 ? -14.206 0.694 -5.295 1.00 94.62 177 SER A N 1
ATOM 1399 C CA . SER A 1 177 ? -13.959 -0.745 -5.318 1.00 94.62 177 SER A CA 1
ATOM 1400 C C . SER A 1 177 ? -13.766 -1.228 -6.749 1.00 94.62 177 SER A C 1
ATOM 1402 O O . SER A 1 177 ? -14.586 -0.958 -7.626 1.00 94.62 177 SER A O 1
ATOM 1404 N N . MET A 1 178 ? -12.691 -1.970 -6.991 1.00 92.19 178 MET A N 1
ATOM 1405 C CA . MET A 1 178 ? -12.432 -2.536 -8.309 1.00 92.19 178 MET A CA 1
ATOM 1406 C C . MET A 1 178 ? -11.672 -3.847 -8.214 1.00 92.19 178 MET A C 1
ATOM 1408 O O . MET A 1 178 ? -10.902 -4.074 -7.275 1.00 92.19 178 MET A O 1
ATOM 1412 N N . LYS A 1 179 ? -11.854 -4.701 -9.218 1.00 88.50 179 LYS A N 1
ATOM 1413 C CA . LYS A 1 179 ? -10.960 -5.835 -9.405 1.00 88.50 179 LYS A CA 1
ATOM 1414 C C . LYS A 1 179 ? -9.594 -5.339 -9.912 1.00 88.50 179 LYS A C 1
ATOM 1416 O O . LYS A 1 179 ? -9.555 -4.526 -10.835 1.00 88.50 179 LYS A O 1
ATOM 1421 N N . PRO A 1 180 ? -8.466 -5.808 -9.350 1.00 86.00 180 PRO A N 1
ATOM 1422 C CA . PRO A 1 180 ? -7.155 -5.566 -9.941 1.00 86.00 180 PRO A CA 1
ATOM 1423 C C . PRO A 1 180 ? -7.074 -6.148 -11.355 1.00 86.00 180 PRO A C 1
ATOM 1425 O O . PRO A 1 180 ? -7.279 -7.347 -11.547 1.00 86.00 180 PRO A O 1
ATOM 1428 N N . GLU A 1 181 ? -6.752 -5.301 -12.328 1.00 86.06 181 GLU A N 1
ATOM 1429 C CA . GLU A 1 181 ? -6.457 -5.716 -13.708 1.00 86.06 181 GLU A CA 1
ATOM 1430 C C . GLU A 1 181 ? -4.982 -5.509 -14.076 1.00 86.06 181 GLU A C 1
ATOM 1432 O O . GLU A 1 181 ? -4.470 -6.171 -14.979 1.00 86.06 181 GLU A O 1
ATOM 1437 N N . ASP A 1 182 ? -4.304 -4.622 -13.345 1.00 90.12 182 ASP A N 1
ATOM 1438 C CA . ASP A 1 182 ? -2.914 -4.242 -13.554 1.00 90.12 182 ASP A CA 1
ATOM 1439 C C . ASP A 1 182 ? -2.034 -4.819 -12.442 1.00 90.12 182 ASP A C 1
ATOM 1441 O O . ASP A 1 182 ? -2.307 -4.643 -11.252 1.00 90.12 182 ASP A O 1
ATOM 1445 N N . PHE A 1 183 ? -0.935 -5.458 -12.833 1.00 93.12 183 PHE A N 1
ATOM 1446 C CA . PHE A 1 183 ? 0.075 -5.992 -11.924 1.00 93.12 183 PHE A CA 1
ATOM 1447 C C . PHE A 1 183 ? 1.385 -5.252 -12.135 1.00 93.12 183 PHE A C 1
ATOM 1449 O O . PHE A 1 183 ? 1.822 -5.067 -13.271 1.00 93.12 183 PHE A O 1
ATOM 1456 N N . THR A 1 184 ? 2.034 -4.847 -11.045 1.00 95.00 184 THR A N 1
ATOM 1457 C CA . THR A 1 184 ? 3.233 -4.009 -11.124 1.00 95.00 184 THR A CA 1
ATOM 1458 C C . THR A 1 184 ? 4.455 -4.658 -10.501 1.00 95.00 184 THR A C 1
ATOM 1460 O O . THR A 1 184 ? 4.359 -5.326 -9.470 1.00 95.00 184 THR A O 1
ATOM 1463 N N . ALA A 1 185 ? 5.616 -4.368 -11.081 1.00 96.56 185 ALA A N 1
ATOM 1464 C CA . ALA A 1 185 ? 6.914 -4.582 -10.456 1.00 96.56 185 ALA A CA 1
ATOM 1465 C C . ALA A 1 185 ? 7.817 -3.371 -10.668 1.00 96.56 185 ALA A C 1
ATOM 1467 O O . ALA A 1 185 ? 7.649 -2.589 -11.608 1.00 96.56 185 ALA A O 1
ATOM 1468 N N . TYR A 1 186 ? 8.801 -3.246 -9.789 1.00 98.12 186 TYR A N 1
ATOM 1469 C CA . TYR A 1 186 ? 9.686 -2.100 -9.725 1.00 98.12 186 TYR A CA 1
ATOM 1470 C C . TYR A 1 186 ? 11.144 -2.535 -9.749 1.00 98.12 186 TYR A C 1
ATOM 1472 O O . TYR A 1 186 ? 11.495 -3.602 -9.248 1.00 98.12 186 TYR A O 1
ATOM 1480 N N . TYR A 1 187 ? 11.992 -1.700 -10.340 1.00 98.62 187 TYR A N 1
ATOM 1481 C CA . TYR A 1 187 ? 13.409 -1.975 -10.526 1.00 98.62 187 TYR A CA 1
ATOM 1482 C C . TYR A 1 187 ? 14.260 -0.760 -10.165 1.00 98.62 187 TYR A C 1
ATOM 1484 O O . TYR A 1 187 ? 13.859 0.395 -10.365 1.00 98.62 187 TYR A O 1
ATOM 1492 N N . ASP A 1 188 ? 15.458 -1.035 -9.661 1.00 98.12 188 ASP A N 1
ATOM 1493 C CA . ASP A 1 188 ? 16.479 -0.024 -9.410 1.00 98.12 188 ASP A CA 1
ATOM 1494 C C . ASP A 1 188 ? 17.142 0.460 -10.713 1.00 98.12 188 ASP A C 1
ATOM 1496 O O . ASP A 1 188 ? 16.798 0.051 -11.828 1.00 98.12 188 ASP A O 1
ATOM 1500 N N . ALA A 1 189 ? 18.103 1.378 -10.597 1.00 97.31 189 ALA A N 1
ATOM 1501 C CA . ALA A 1 189 ? 18.779 1.958 -11.756 1.00 97.31 189 ALA A CA 1
ATOM 1502 C C . ALA A 1 189 ? 19.584 0.930 -12.572 1.00 97.31 189 ALA A C 1
ATOM 1504 O O . ALA A 1 189 ? 19.782 1.136 -13.771 1.00 97.31 189 ALA A O 1
ATOM 1505 N N . GLN A 1 190 ? 20.024 -0.157 -11.937 1.00 97.62 190 GLN A N 1
ATOM 1506 C CA . GLN A 1 190 ? 20.767 -1.257 -12.546 1.00 97.62 190 GLN A CA 1
ATOM 1507 C C . GLN A 1 190 ? 19.836 -2.284 -13.204 1.00 97.62 190 GLN A C 1
ATOM 1509 O O . GLN A 1 190 ? 20.313 -3.169 -13.911 1.00 97.62 190 GLN A O 1
ATOM 1514 N N . GLY A 1 191 ? 18.522 -2.148 -13.017 1.00 97.69 191 GLY A N 1
ATOM 1515 C CA . GLY A 1 191 ? 17.529 -3.067 -13.549 1.00 97.69 191 GLY A CA 1
ATOM 1516 C C . GLY A 1 191 ? 17.327 -4.300 -12.675 1.00 97.69 191 GLY A C 1
ATOM 1517 O O . GLY A 1 191 ? 16.795 -5.285 -13.169 1.00 97.69 191 GLY A O 1
ATOM 1518 N N . LYS A 1 192 ? 17.727 -4.288 -11.400 1.00 98.38 192 LYS A N 1
ATOM 1519 C CA . LYS A 1 192 ? 17.397 -5.358 -10.451 1.00 98.38 192 LYS A CA 1
ATOM 1520 C C . LYS A 1 192 ? 16.021 -5.100 -9.844 1.00 98.38 192 LYS A C 1
ATOM 1522 O O . LYS A 1 192 ? 15.715 -3.974 -9.451 1.00 98.38 192 LYS A O 1
ATOM 1527 N N . ARG A 1 193 ? 15.191 -6.143 -9.767 1.00 98.06 193 ARG A N 1
ATOM 1528 C CA . ARG A 1 193 ? 13.856 -6.066 -9.172 1.00 98.06 193 ARG A CA 1
ATOM 1529 C C . ARG A 1 193 ? 13.965 -5.722 -7.690 1.00 98.06 193 ARG A C 1
ATOM 1531 O O . ARG A 1 193 ? 14.745 -6.330 -6.954 1.00 98.06 193 ARG A O 1
ATOM 1538 N N . ILE A 1 194 ? 13.162 -4.756 -7.277 1.00 98.31 194 ILE A N 1
ATOM 1539 C CA . ILE A 1 194 ? 13.022 -4.330 -5.891 1.00 98.31 194 ILE A CA 1
ATOM 1540 C C . ILE A 1 194 ? 12.059 -5.296 -5.193 1.00 98.31 194 ILE A C 1
ATOM 1542 O O . ILE A 1 194 ? 11.028 -5.677 -5.743 1.00 98.31 194 ILE A O 1
ATOM 1546 N N . ASP A 1 195 ? 12.428 -5.727 -3.989 1.00 97.62 195 ASP A N 1
ATOM 1547 C CA . ASP A 1 195 ? 11.541 -6.488 -3.112 1.00 97.62 195 ASP A CA 1
ATOM 1548 C C . ASP A 1 195 ? 10.741 -5.494 -2.266 1.00 97.62 195 ASP A C 1
ATOM 1550 O O . ASP A 1 195 ? 11.219 -5.031 -1.228 1.00 97.62 195 ASP A O 1
ATOM 1554 N N . ASP A 1 196 ? 9.576 -5.099 -2.781 1.00 97.75 196 ASP A N 1
ATOM 1555 C CA . ASP A 1 196 ? 8.704 -4.095 -2.172 1.00 97.75 196 ASP A CA 1
ATOM 1556 C C . ASP A 1 196 ? 8.376 -4.425 -0.712 1.00 97.75 196 ASP A C 1
ATOM 1558 O O . ASP A 1 196 ? 8.116 -5.579 -0.351 1.00 97.75 196 ASP A O 1
ATOM 1562 N N . LEU A 1 197 ? 8.327 -3.381 0.115 1.00 98.25 197 LEU A N 1
ATOM 1563 C CA . LEU A 1 197 ? 7.869 -3.463 1.497 1.00 98.25 197 LEU A CA 1
ATOM 1564 C C . LEU A 1 197 ? 6.418 -2.994 1.608 1.00 98.25 197 LEU A C 1
ATOM 1566 O O . LEU A 1 197 ? 6.081 -1.907 1.144 1.00 98.25 197 LEU A O 1
ATOM 1570 N N . TYR A 1 198 ? 5.583 -3.787 2.278 1.00 98.31 198 TYR A N 1
ATOM 1571 C CA . TYR A 1 198 ? 4.173 -3.502 2.531 1.00 98.31 198 TYR A CA 1
ATOM 1572 C C . TYR A 1 198 ? 3.913 -3.354 4.032 1.00 98.31 198 TYR A C 1
ATOM 1574 O O . TYR A 1 198 ? 3.954 -4.339 4.767 1.00 98.31 198 TYR A O 1
ATOM 1582 N N . LEU A 1 199 ? 3.631 -2.134 4.497 1.00 97.44 199 LEU A N 1
ATOM 1583 C CA . LEU A 1 199 ? 3.261 -1.843 5.889 1.00 97.44 199 LEU A CA 1
ATOM 1584 C C . LEU A 1 199 ? 1.774 -1.506 5.977 1.00 97.44 199 LEU A C 1
ATOM 1586 O O . LEU A 1 199 ? 1.350 -0.493 5.422 1.00 97.44 199 LEU A O 1
ATOM 1590 N N . ALA A 1 200 ? 0.996 -2.283 6.732 1.00 95.38 200 ALA A N 1
ATOM 1591 C CA . ALA A 1 200 ? -0.412 -1.986 7.017 1.00 95.38 200 ALA A CA 1
ATOM 1592 C C . ALA A 1 200 ? -0.547 -0.816 8.016 1.00 95.38 200 ALA A C 1
ATOM 1594 O O . ALA A 1 200 ? -0.832 -1.012 9.195 1.00 95.38 200 ALA A O 1
ATOM 1595 N N . TYR A 1 201 ? -0.288 0.402 7.537 1.00 90.25 201 TYR A N 1
ATOM 1596 C CA . TYR A 1 201 ? -0.034 1.600 8.338 1.00 90.25 201 TYR A CA 1
ATOM 1597 C C . TYR A 1 201 ? -1.211 2.053 9.211 1.00 90.25 201 TYR A C 1
ATOM 1599 O O . TYR A 1 201 ? -1.005 2.409 10.371 1.00 90.25 201 TYR A O 1
ATOM 1607 N N . THR A 1 202 ? -2.433 2.092 8.674 1.00 92.88 202 THR A N 1
ATOM 1608 C CA . THR A 1 202 ? -3.610 2.473 9.467 1.00 92.88 202 THR A CA 1
ATOM 1609 C C . THR A 1 202 ? -4.886 1.874 8.906 1.00 92.88 202 THR A C 1
ATOM 1611 O O . THR A 1 202 ? -5.074 1.816 7.693 1.00 92.88 202 THR A O 1
ATOM 1614 N N . ALA A 1 203 ? -5.788 1.487 9.800 1.00 94.06 203 ALA A N 1
ATOM 1615 C CA . ALA A 1 203 ? -7.156 1.109 9.486 1.00 94.06 203 ALA A CA 1
ATOM 1616 C C . ALA A 1 203 ? -8.120 2.283 9.701 1.00 94.06 203 ALA A C 1
ATOM 1618 O O . ALA A 1 203 ? -7.844 3.194 10.485 1.00 94.06 203 ALA A O 1
ATOM 1619 N N . VAL A 1 204 ? -9.251 2.263 9.000 1.00 92.81 204 VAL A N 1
ATOM 1620 C CA . VAL A 1 204 ? -10.319 3.260 9.095 1.00 92.81 204 VAL A CA 1
ATOM 1621 C C . VAL A 1 204 ? -11.677 2.570 9.020 1.00 92.81 204 VAL A C 1
ATOM 1623 O O . VAL A 1 204 ? -11.865 1.629 8.248 1.00 92.81 204 VAL A O 1
ATOM 1626 N N . ALA A 1 205 ? -12.636 3.054 9.806 1.00 92.62 205 ALA A N 1
ATOM 1627 C CA . ALA A 1 205 ? -14.038 2.700 9.625 1.00 92.62 205 ALA A CA 1
ATOM 1628 C C . ALA A 1 205 ? -14.599 3.545 8.479 1.00 92.62 205 ALA A C 1
ATOM 1630 O O . ALA A 1 205 ? -14.453 4.769 8.485 1.00 92.62 205 ALA A O 1
ATOM 1631 N N . THR A 1 206 ? -15.231 2.905 7.502 1.00 93.25 206 THR A N 1
ATOM 1632 C CA . THR A 1 206 ? -15.768 3.601 6.319 1.00 93.25 206 THR A CA 1
ATOM 1633 C C . THR A 1 206 ? -17.185 4.132 6.547 1.00 93.25 206 THR A C 1
ATOM 1635 O O . THR A 1 206 ? -17.618 5.045 5.854 1.00 93.25 206 THR A O 1
ATOM 1638 N N . GLY A 1 207 ? -17.917 3.551 7.507 1.00 91.81 207 GLY A N 1
ATOM 1639 C CA . GLY A 1 207 ? -19.352 3.783 7.691 1.00 91.81 207 GLY A CA 1
ATOM 1640 C C . GLY A 1 207 ? -20.236 3.070 6.660 1.00 91.81 207 GLY A C 1
ATOM 1641 O O . GLY A 1 207 ? -21.456 3.199 6.720 1.00 91.81 207 GLY A O 1
ATOM 1642 N N . ASP A 1 208 ? -19.642 2.304 5.744 1.00 94.75 208 ASP A N 1
ATOM 1643 C CA . ASP A 1 208 ? -20.345 1.603 4.678 1.00 94.75 208 ASP A CA 1
ATOM 1644 C C . ASP A 1 208 ? -20.481 0.102 4.997 1.00 94.75 208 ASP A C 1
ATOM 1646 O O . ASP A 1 208 ? -19.477 -0.556 5.260 1.00 94.75 208 ASP A O 1
ATOM 1650 N N . PRO A 1 209 ? -21.693 -0.481 4.976 1.00 93.44 209 PRO A N 1
ATOM 1651 C CA . PRO A 1 209 ? -21.895 -1.876 5.364 1.00 93.44 209 PRO A CA 1
ATOM 1652 C C . PRO A 1 209 ? -21.347 -2.900 4.360 1.00 93.44 209 PRO A C 1
ATOM 1654 O O . PRO A 1 209 ? -21.113 -4.041 4.757 1.00 93.44 209 PRO A O 1
ATOM 1657 N N . ASP A 1 210 ? -21.155 -2.528 3.089 1.00 95.06 210 ASP A N 1
ATOM 1658 C CA . ASP A 1 210 ? -20.550 -3.424 2.095 1.00 95.06 210 ASP A CA 1
ATOM 1659 C C . ASP A 1 210 ? -19.023 -3.461 2.239 1.00 95.06 210 ASP A C 1
ATOM 1661 O O . ASP A 1 210 ? -18.407 -4.463 1.897 1.00 95.06 210 ASP A O 1
ATOM 1665 N N . PHE A 1 211 ? -18.419 -2.400 2.783 1.00 96.75 211 PHE A N 1
ATOM 1666 C CA . PHE A 1 211 ? -16.972 -2.285 2.977 1.00 96.75 211 PHE A CA 1
ATOM 1667 C C . PHE A 1 211 ? -16.628 -1.629 4.323 1.00 96.75 211 PHE A C 1
ATOM 1669 O O . PHE A 1 211 ? -16.076 -0.531 4.329 1.00 96.75 211 PHE A O 1
ATOM 1676 N N . PRO A 1 212 ? -16.948 -2.238 5.480 1.00 96.31 212 PRO A N 1
ATOM 1677 C CA . PRO A 1 212 ? -16.971 -1.560 6.785 1.00 96.31 212 PRO A CA 1
ATOM 1678 C C . PRO A 1 212 ? -15.611 -1.070 7.290 1.00 96.31 212 PRO A C 1
ATOM 1680 O O . PRO A 1 212 ? -15.549 -0.124 8.082 1.00 96.31 212 PRO A O 1
ATOM 1683 N N . VAL A 1 213 ? -14.525 -1.698 6.839 1.00 97.12 213 VAL A N 1
ATOM 1684 C CA . VAL A 1 213 ? -13.154 -1.373 7.243 1.00 97.12 213 VAL A CA 1
ATOM 1685 C C . VAL A 1 213 ? -12.281 -1.233 6.005 1.00 97.12 213 VAL A C 1
ATOM 1687 O O . VAL A 1 213 ? -12.324 -2.081 5.118 1.00 97.12 213 VAL A O 1
ATOM 1690 N N . LEU A 1 214 ? -11.456 -0.188 5.974 1.00 96.69 214 LEU A N 1
ATOM 1691 C CA . LEU A 1 214 ? -10.407 0.015 4.977 1.00 96.69 214 LEU A CA 1
ATOM 1692 C C . LEU A 1 214 ? -9.050 0.115 5.672 1.00 96.69 214 LEU A C 1
ATOM 1694 O O . LEU A 1 214 ? -8.942 0.688 6.753 1.00 96.69 214 LEU A O 1
ATOM 1698 N N . VAL A 1 215 ? -8.010 -0.438 5.058 1.00 96.38 215 VAL A N 1
ATOM 1699 C CA . VAL A 1 215 ? -6.620 -0.328 5.505 1.00 96.38 215 VAL A CA 1
ATOM 1700 C C . VAL A 1 215 ? -5.818 0.410 4.442 1.00 96.38 215 VAL A C 1
ATOM 1702 O O . VAL A 1 215 ? -5.877 0.082 3.258 1.00 96.38 215 VAL A O 1
ATOM 1705 N N . TYR A 1 216 ? -5.049 1.404 4.878 1.00 95.56 216 TYR A N 1
ATOM 1706 C CA . TYR A 1 216 ? -4.008 2.010 4.061 1.00 95.56 216 TYR A CA 1
ATOM 1707 C C . TYR A 1 216 ? -2.701 1.252 4.251 1.00 95.56 216 TYR A C 1
ATOM 1709 O O . TYR A 1 216 ? -2.245 1.056 5.382 1.00 95.56 216 TYR A O 1
ATOM 1717 N N . ILE A 1 217 ? -2.091 0.861 3.137 1.00 96.81 217 ILE A N 1
ATOM 1718 C CA . ILE A 1 217 ? -0.842 0.107 3.103 1.00 96.81 217 ILE A CA 1
ATOM 1719 C C . ILE A 1 217 ? 0.226 0.977 2.456 1.00 96.81 217 ILE A C 1
ATOM 1721 O O . ILE A 1 217 ? 0.060 1.428 1.326 1.00 96.81 217 ILE A O 1
ATOM 1725 N N . TYR A 1 218 ? 1.335 1.213 3.150 1.00 96.69 218 TYR A N 1
ATOM 1726 C CA . TYR A 1 218 ? 2.515 1.773 2.499 1.00 96.69 218 TYR A CA 1
ATOM 1727 C C . TYR A 1 218 ? 3.176 0.699 1.661 1.00 96.69 218 TYR A C 1
ATOM 1729 O O . TYR A 1 218 ? 3.420 -0.393 2.161 1.00 96.69 218 TYR A O 1
ATOM 1737 N N . SER A 1 219 ? 3.451 1.032 0.410 1.00 97.25 219 SER A N 1
ATOM 1738 C CA . SER A 1 219 ? 4.209 0.243 -0.543 1.00 97.25 219 SER A CA 1
ATOM 1739 C C . SER A 1 219 ? 5.491 1.013 -0.839 1.00 97.25 219 SER A C 1
ATOM 1741 O O . SER A 1 219 ? 5.456 2.046 -1.509 1.00 97.25 219 SER A O 1
ATOM 1743 N N . ASP A 1 220 ? 6.594 0.545 -0.262 1.00 98.06 220 ASP A N 1
ATOM 1744 C CA . ASP A 1 220 ? 7.889 1.217 -0.282 1.00 98.06 220 ASP A CA 1
ATOM 1745 C C . ASP A 1 220 ? 8.835 0.535 -1.278 1.00 98.06 220 ASP A C 1
ATOM 1747 O O . ASP A 1 220 ? 9.130 -0.657 -1.161 1.00 98.06 220 ASP A O 1
ATOM 1751 N N . GLN A 1 221 ? 9.354 1.318 -2.227 1.00 98.31 221 GLN A N 1
ATOM 1752 C CA . GLN A 1 221 ? 10.362 0.907 -3.204 1.00 98.31 221 GLN A CA 1
ATOM 1753 C C . GLN A 1 221 ? 11.659 1.699 -3.011 1.00 98.31 221 GLN A C 1
ATOM 1755 O O . GLN A 1 221 ? 11.743 2.891 -3.330 1.00 98.31 221 GLN A O 1
ATOM 1760 N N . LEU A 1 222 ? 12.694 1.033 -2.496 1.00 97.19 222 LEU A N 1
ATOM 1761 C CA . LEU A 1 222 ? 14.015 1.626 -2.289 1.00 97.19 222 LEU A CA 1
ATOM 1762 C C . LEU A 1 222 ? 14.726 1.867 -3.625 1.00 97.19 222 LEU A C 1
ATOM 1764 O O . LEU A 1 222 ? 14.875 0.947 -4.421 1.00 97.19 222 LEU A O 1
ATOM 1768 N N . GLN A 1 223 ? 15.211 3.094 -3.839 1.00 96.44 223 GLN A N 1
ATOM 1769 C CA . GLN A 1 223 ? 15.977 3.494 -5.027 1.00 96.44 223 GLN A CA 1
ATOM 1770 C C . GLN A 1 223 ? 15.257 3.197 -6.356 1.00 96.44 223 GLN A C 1
ATOM 1772 O O . GLN A 1 223 ? 15.891 2.903 -7.372 1.00 96.44 223 GLN A O 1
ATOM 1777 N N . LEU A 1 224 ? 13.924 3.308 -6.349 1.00 98.00 224 LEU A N 1
ATOM 1778 C CA . LEU A 1 224 ? 13.073 3.125 -7.520 1.00 98.00 224 LEU A CA 1
ATOM 1779 C C . LEU A 1 224 ? 13.560 3.957 -8.713 1.00 98.00 224 LEU A C 1
ATOM 1781 O O . LEU A 1 224 ? 13.696 5.179 -8.624 1.00 98.00 224 LEU A O 1
ATOM 1785 N N . ALA A 1 225 ? 13.747 3.290 -9.851 1.00 98.00 225 ALA A N 1
ATOM 1786 C CA . ALA A 1 225 ? 14.167 3.931 -11.090 1.00 98.00 225 ALA A CA 1
ATOM 1787 C C . ALA A 1 225 ? 13.296 3.528 -12.291 1.00 98.00 225 ALA A C 1
ATOM 1789 O O . ALA A 1 225 ? 13.126 4.324 -13.219 1.00 98.00 225 ALA A O 1
ATOM 1790 N N . TRP A 1 226 ? 12.727 2.323 -12.280 1.00 98.25 226 TRP A N 1
ATOM 1791 C CA . TRP A 1 226 ? 11.815 1.831 -13.311 1.00 98.25 226 TRP A CA 1
ATOM 1792 C C . TRP A 1 226 ? 10.623 1.120 -12.687 1.00 98.25 226 TRP A C 1
ATOM 1794 O O . TRP A 1 226 ? 10.757 0.460 -11.662 1.00 98.25 226 TRP A O 1
ATOM 1804 N N . GLY A 1 227 ? 9.473 1.212 -13.340 1.00 97.19 227 GLY A N 1
ATOM 1805 C CA . GLY A 1 227 ? 8.291 0.428 -13.006 1.00 97.19 227 GLY A CA 1
ATOM 1806 C C . GLY A 1 227 ? 7.679 -0.138 -14.272 1.00 97.19 227 GLY A C 1
ATOM 1807 O O . GLY A 1 227 ? 7.723 0.507 -15.322 1.00 97.19 227 GLY A O 1
ATOM 1808 N N . VAL A 1 228 ? 7.128 -1.336 -14.167 1.00 96.19 228 VAL A N 1
ATOM 1809 C CA . VAL A 1 228 ? 6.337 -1.972 -15.215 1.00 96.19 228 VAL A CA 1
ATOM 1810 C C . VAL A 1 228 ? 4.929 -2.191 -14.693 1.00 96.19 228 VAL A C 1
ATOM 1812 O O . VAL A 1 228 ? 4.761 -2.599 -13.547 1.00 96.19 228 VAL A O 1
ATOM 1815 N N . SER A 1 229 ? 3.937 -1.913 -15.531 1.00 94.69 229 SER A N 1
ATOM 1816 C CA . SER A 1 229 ? 2.557 -2.342 -15.339 1.00 94.69 229 SER A CA 1
ATOM 1817 C C . SER A 1 229 ? 2.202 -3.341 -16.431 1.00 94.69 229 SER A C 1
ATOM 1819 O O . SER A 1 229 ? 2.405 -3.060 -17.616 1.00 94.69 229 SER A O 1
ATOM 1821 N N . ARG A 1 230 ? 1.695 -4.504 -16.031 1.00 92.94 230 ARG A N 1
ATOM 1822 C CA . ARG A 1 230 ? 1.256 -5.579 -16.917 1.00 92.94 230 ARG A CA 1
ATOM 1823 C C . ARG A 1 230 ? -0.233 -5.819 -16.739 1.00 92.94 230 ARG A C 1
ATOM 1825 O O . ARG A 1 230 ? -0.683 -6.070 -15.624 1.00 92.94 230 ARG A O 1
ATOM 1832 N N . GLN A 1 231 ? -0.943 -5.852 -17.859 1.00 89.75 231 GLN A N 1
ATOM 1833 C CA . GLN A 1 231 ? -2.336 -6.269 -17.947 1.00 89.75 231 GLN A CA 1
ATOM 1834 C C . GLN A 1 231 ? -2.445 -7.459 -18.903 1.00 89.75 231 GLN A C 1
ATOM 1836 O O . GLN A 1 231 ? -1.747 -7.520 -19.917 1.00 89.75 231 GLN A O 1
ATOM 1841 N N . GLU A 1 232 ? -3.315 -8.417 -18.587 1.00 84.25 232 GLU A N 1
ATOM 1842 C CA . GLU A 1 232 ? -3.537 -9.578 -19.451 1.00 84.25 232 GLU A CA 1
ATOM 1843 C C . GLU A 1 232 ? -4.001 -9.144 -20.853 1.00 84.25 232 GLU A C 1
ATOM 1845 O O . GLU A 1 232 ? -4.873 -8.288 -21.011 1.00 84.25 232 GLU A O 1
ATOM 1850 N N . GLY A 1 233 ? -3.378 -9.711 -21.890 1.00 85.06 233 GLY A N 1
ATOM 1851 C CA . GLY A 1 233 ? -3.688 -9.390 -23.286 1.00 85.06 233 GLY A CA 1
ATOM 1852 C C . GLY A 1 233 ? -3.203 -8.015 -23.767 1.00 85.06 233 GLY A C 1
ATOM 1853 O O . GLY A 1 233 ? -3.563 -7.616 -24.876 1.00 85.06 233 GLY A O 1
ATOM 1854 N N . ARG A 1 234 ? -2.395 -7.287 -22.981 1.00 89.00 234 ARG A N 1
ATOM 1855 C CA . ARG A 1 234 ? -1.797 -5.998 -23.370 1.00 89.00 234 ARG A CA 1
ATOM 1856 C C . ARG A 1 234 ? -0.274 -6.022 -23.267 1.00 89.00 234 ARG A C 1
ATOM 1858 O O . ARG A 1 234 ? 0.303 -6.839 -22.557 1.00 89.00 234 ARG A O 1
ATOM 1865 N N . GLU A 1 235 ? 0.372 -5.116 -23.997 1.00 90.19 235 GLU A N 1
ATOM 1866 C CA . GLU A 1 235 ? 1.812 -4.893 -23.867 1.00 90.19 235 GLU A CA 1
ATOM 1867 C C . GLU A 1 235 ? 2.151 -4.240 -22.520 1.00 90.19 235 GLU A C 1
ATOM 1869 O O . GLU A 1 235 ? 1.399 -3.407 -22.009 1.00 90.19 235 GLU A O 1
ATOM 1874 N N . ASP A 1 236 ? 3.314 -4.600 -21.976 1.00 93.56 236 ASP A N 1
ATOM 1875 C CA . ASP A 1 236 ? 3.839 -4.033 -20.736 1.00 93.56 236 ASP A CA 1
ATOM 1876 C C . ASP A 1 236 ? 4.079 -2.521 -20.877 1.00 93.56 236 ASP A C 1
ATOM 1878 O O . ASP A 1 236 ? 4.808 -2.059 -21.762 1.00 93.56 236 ASP A O 1
ATOM 1882 N N . LEU A 1 237 ? 3.525 -1.743 -19.947 1.00 94.69 237 LEU A N 1
ATOM 1883 C CA . LEU A 1 237 ? 3.739 -0.302 -19.871 1.00 94.69 237 LEU A CA 1
ATOM 1884 C C . LEU A 1 237 ? 4.877 0.011 -18.906 1.00 94.69 237 LEU A C 1
ATOM 1886 O O . LEU A 1 237 ? 4.813 -0.313 -17.722 1.00 94.69 237 LEU A O 1
ATOM 1890 N N . TRP A 1 238 ? 5.902 0.698 -19.405 1.00 96.25 238 TRP A N 1
ATOM 1891 C CA . TRP A 1 238 ? 7.081 1.057 -18.621 1.00 96.25 238 TRP A CA 1
ATOM 1892 C C . TRP A 1 238 ? 7.063 2.523 -18.196 1.00 96.25 238 TRP A C 1
ATOM 1894 O O . TRP A 1 238 ? 6.827 3.414 -19.009 1.00 96.25 238 TRP A O 1
ATOM 1904 N N . GLY A 1 239 ? 7.377 2.792 -16.933 1.00 95.25 239 GLY A N 1
ATOM 1905 C CA . GLY A 1 239 ? 7.567 4.131 -16.379 1.00 95.25 239 GLY A CA 1
ATOM 1906 C C . GLY A 1 239 ? 9.006 4.353 -15.922 1.00 95.25 239 GLY A C 1
ATOM 1907 O O . GLY A 1 239 ? 9.633 3.454 -15.355 1.00 95.25 239 GLY A O 1
ATOM 1908 N N . ARG A 1 240 ? 9.533 5.563 -16.143 1.00 97.12 240 ARG A N 1
ATOM 1909 C CA . ARG A 1 240 ? 10.780 6.023 -15.520 1.00 97.12 240 ARG A CA 1
ATOM 1910 C C . ARG A 1 240 ? 10.449 6.779 -14.239 1.00 97.12 240 ARG A C 1
ATOM 1912 O O . ARG A 1 240 ? 9.518 7.578 -14.219 1.00 97.12 240 ARG A O 1
ATOM 1919 N N . TYR A 1 241 ? 11.249 6.583 -13.200 1.00 96.88 241 TYR A N 1
ATOM 1920 C CA . TYR A 1 241 ? 11.071 7.249 -11.915 1.00 96.88 241 TYR A CA 1
ATOM 1921 C C . TYR A 1 241 ? 12.338 8.003 -11.521 1.00 96.88 241 TYR A C 1
ATOM 1923 O O . TYR A 1 241 ? 13.456 7.545 -11.769 1.00 96.88 241 TYR A O 1
ATOM 1931 N N . ARG A 1 242 ? 12.159 9.179 -10.917 1.00 96.88 242 ARG A N 1
ATOM 1932 C CA . ARG A 1 242 ? 13.232 9.967 -10.311 1.00 96.88 242 ARG A CA 1
ATOM 1933 C C . ARG A 1 242 ? 12.822 10.373 -8.905 1.00 96.88 242 ARG A C 1
ATOM 1935 O O . ARG A 1 242 ? 11.870 11.129 -8.747 1.00 96.88 242 ARG A O 1
ATOM 1942 N N . ILE A 1 243 ? 13.558 9.893 -7.910 1.00 95.69 243 ILE A N 1
ATOM 1943 C CA . ILE A 1 243 ? 13.358 10.275 -6.511 1.00 95.69 243 ILE A CA 1
ATOM 1944 C C . ILE A 1 243 ? 14.183 11.531 -6.212 1.00 95.69 243 ILE A C 1
ATOM 1946 O O . ILE A 1 243 ? 15.365 11.607 -6.549 1.00 95.69 243 ILE A O 1
ATOM 1950 N N . GLU A 1 244 ? 13.559 12.509 -5.567 1.00 94.44 244 GLU A N 1
ATOM 1951 C CA . GLU A 1 244 ? 14.177 13.741 -5.083 1.00 94.44 244 GLU A CA 1
ATOM 1952 C C . GLU A 1 244 ? 13.908 13.892 -3.585 1.00 94.44 244 GLU A C 1
ATOM 1954 O O . GLU A 1 244 ? 12.841 13.532 -3.104 1.00 94.44 244 GLU A O 1
ATOM 1959 N N . GLY A 1 245 ? 14.872 14.414 -2.819 1.00 88.81 245 GLY A N 1
ATOM 1960 C CA . GLY A 1 245 ? 14.669 14.702 -1.391 1.00 88.81 245 GLY A CA 1
ATOM 1961 C C . GLY A 1 245 ? 14.449 13.480 -0.481 1.00 88.81 245 GLY A C 1
ATOM 1962 O O . GLY A 1 245 ? 14.135 13.663 0.693 1.00 88.81 245 GLY A O 1
ATOM 1963 N N . GLY A 1 246 ? 14.646 12.262 -0.991 1.00 91.75 246 GLY A N 1
ATOM 1964 C CA . GLY A 1 246 ? 14.530 10.995 -0.269 1.00 91.75 246 GLY A CA 1
ATOM 1965 C C . GLY A 1 246 ? 15.221 9.853 -1.018 1.00 91.75 246 GLY A C 1
ATOM 1966 O O . GLY A 1 246 ? 15.917 10.083 -2.005 1.00 91.75 246 GLY A O 1
ATOM 1967 N N . GLU A 1 247 ? 15.026 8.625 -0.541 1.00 96.19 247 GLU A N 1
ATOM 1968 C CA . GLU A 1 247 ? 15.659 7.413 -1.098 1.00 96.19 247 GLU A CA 1
ATOM 1969 C C . GLU A 1 247 ? 14.644 6.329 -1.470 1.00 96.19 247 GLU A C 1
ATOM 1971 O O . GLU A 1 247 ? 14.950 5.438 -2.261 1.00 96.19 247 GLU A O 1
ATOM 1976 N N . VAL A 1 248 ? 13.439 6.403 -0.908 1.00 97.06 248 VAL A N 1
ATOM 1977 C CA . VAL A 1 248 ? 12.360 5.434 -1.092 1.00 97.06 248 VAL A CA 1
ATOM 1978 C C . VAL A 1 248 ? 11.167 6.143 -1.715 1.00 97.06 248 VAL A C 1
ATOM 1980 O O . VAL A 1 248 ? 10.746 7.195 -1.231 1.00 97.06 248 VAL A O 1
ATOM 1983 N N . SER A 1 249 ? 10.612 5.556 -2.772 1.00 97.38 249 SER A N 1
ATOM 1984 C CA . SER A 1 249 ? 9.269 5.884 -3.242 1.00 97.38 249 SER A CA 1
ATOM 1985 C C . SER A 1 249 ? 8.271 5.177 -2.338 1.00 97.38 249 SER A C 1
ATOM 1987 O O . SER A 1 249 ? 8.308 3.955 -2.245 1.00 97.38 249 SER A O 1
ATOM 1989 N N . ARG A 1 250 ? 7.390 5.927 -1.682 1.00 96.75 250 ARG A N 1
ATOM 1990 C CA . ARG A 1 250 ? 6.259 5.386 -0.932 1.00 96.75 250 ARG A CA 1
ATOM 1991 C C . ARG A 1 250 ? 4.981 5.657 -1.699 1.00 96.75 250 ARG A C 1
ATOM 1993 O O . ARG A 1 250 ? 4.580 6.814 -1.825 1.00 96.75 250 ARG A O 1
ATOM 2000 N N . ALA A 1 251 ? 4.322 4.602 -2.158 1.00 94.69 251 ALA A N 1
ATOM 2001 C CA . ALA A 1 251 ? 2.932 4.643 -2.587 1.00 94.69 251 ALA A CA 1
ATOM 2002 C C . ALA A 1 251 ? 2.013 4.222 -1.431 1.00 94.69 251 ALA A C 1
ATOM 2004 O O . ALA A 1 251 ? 2.392 3.416 -0.586 1.00 94.69 251 ALA A O 1
ATOM 2005 N N . ILE A 1 252 ? 0.800 4.766 -1.373 1.00 94.31 252 ILE A N 1
ATOM 2006 C CA . ILE A 1 252 ? -0.183 4.420 -0.340 1.00 94.31 252 ILE A CA 1
ATOM 2007 C C . ILE A 1 252 ? -1.327 3.671 -1.010 1.00 94.31 252 ILE A C 1
ATOM 2009 O O . ILE A 1 252 ? -2.189 4.288 -1.626 1.00 94.31 252 ILE A O 1
ATOM 2013 N N . LEU A 1 253 ? -1.349 2.350 -0.886 1.00 94.25 253 LEU A N 1
ATOM 2014 C CA . LEU A 1 253 ? -2.430 1.503 -1.383 1.00 94.25 253 LEU A CA 1
ATOM 2015 C C . LEU A 1 253 ? -3.623 1.554 -0.423 1.00 94.25 253 LEU A C 1
ATOM 2017 O O . LEU A 1 253 ? -3.452 1.781 0.777 1.00 94.25 253 LEU A O 1
ATOM 2021 N N . ALA A 1 254 ? -4.820 1.316 -0.947 1.00 94.38 254 ALA A N 1
ATOM 2022 C CA . ALA A 1 254 ? -6.028 1.150 -0.155 1.00 94.38 254 ALA A CA 1
ATOM 2023 C C . ALA A 1 254 ? -6.628 -0.233 -0.422 1.00 94.38 254 ALA A C 1
ATOM 2025 O O . ALA A 1 254 ? -6.717 -0.675 -1.567 1.00 94.38 254 ALA A O 1
ATOM 2026 N N . VAL A 1 255 ? -7.050 -0.904 0.645 1.00 96.88 255 VAL A N 1
ATOM 2027 C CA . VAL A 1 255 ? -7.743 -2.195 0.586 1.00 96.88 255 VAL A CA 1
ATOM 2028 C C . VAL A 1 255 ? -8.907 -2.174 1.561 1.00 96.88 255 VAL A C 1
ATOM 2030 O O . VAL A 1 255 ? -8.757 -1.709 2.690 1.00 96.88 255 VAL A O 1
ATOM 2033 N N . ALA A 1 256 ? -10.072 -2.657 1.149 1.00 97.31 256 ALA A N 1
ATOM 2034 C CA . ALA A 1 256 ? -11.249 -2.715 2.008 1.00 97.31 256 ALA A CA 1
ATOM 2035 C C . ALA A 1 256 ? -11.648 -4.155 2.290 1.00 97.31 256 ALA A C 1
ATOM 2037 O O . ALA A 1 256 ? -11.489 -5.021 1.437 1.00 97.31 256 ALA A O 1
ATOM 2038 N N . TYR A 1 257 ? -12.177 -4.410 3.481 1.00 97.88 257 TYR A N 1
ATOM 2039 C CA . TYR A 1 257 ? -12.737 -5.710 3.804 1.00 97.88 257 TYR A CA 1
ATOM 2040 C C . TYR A 1 257 ? -14.152 -5.826 3.249 1.00 97.88 257 TYR A C 1
ATOM 2042 O O . TYR A 1 257 ? -15.009 -5.010 3.584 1.00 97.88 257 TYR A O 1
ATOM 2050 N N . ASP A 1 258 ? -14.396 -6.853 2.445 1.00 97.31 258 ASP A N 1
ATOM 2051 C CA . ASP A 1 258 ? -15.711 -7.232 1.950 1.00 97.31 258 ASP A CA 1
ATOM 2052 C C . ASP A 1 258 ? -16.255 -8.406 2.789 1.00 97.31 258 ASP A C 1
ATOM 2054 O O . ASP A 1 258 ? -15.759 -9.530 2.678 1.00 97.31 258 ASP A O 1
ATOM 2058 N N . PRO A 1 259 ? -17.284 -8.197 3.631 1.00 95.19 259 PRO A N 1
ATOM 2059 C CA . PRO A 1 259 ? -17.828 -9.244 4.487 1.00 95.19 259 PRO A CA 1
ATOM 2060 C C . PRO A 1 259 ? -18.691 -10.264 3.728 1.00 95.19 259 PRO A C 1
ATOM 2062 O O . PRO A 1 259 ? -18.948 -11.344 4.261 1.00 95.19 259 PRO A O 1
ATOM 2065 N N . LYS A 1 260 ? -19.158 -9.955 2.506 1.00 94.81 260 LYS A N 1
ATOM 2066 C CA . LYS A 1 260 ? -19.944 -10.897 1.689 1.00 94.81 260 LYS A CA 1
ATOM 2067 C C . LYS A 1 260 ? -19.040 -11.951 1.068 1.00 94.81 260 LYS A C 1
ATOM 2069 O O . LYS A 1 260 ? -19.410 -13.122 1.056 1.00 94.81 260 LYS A O 1
ATOM 2074 N N . THR A 1 261 ? -17.868 -11.545 0.579 1.00 93.50 261 THR A N 1
ATOM 2075 C CA . THR A 1 261 ? -16.871 -12.472 0.019 1.00 93.50 261 THR A CA 1
ATOM 2076 C C . THR A 1 261 ? -15.869 -12.961 1.061 1.00 93.50 261 THR A C 1
ATOM 2078 O O . THR A 1 261 ? -15.243 -13.990 0.847 1.00 93.50 261 THR A O 1
ATOM 2081 N N . ARG A 1 262 ? -15.767 -12.285 2.214 1.00 94.62 262 ARG A N 1
ATOM 2082 C CA . ARG A 1 262 ? -14.788 -12.541 3.288 1.00 94.62 262 ARG A CA 1
ATOM 2083 C C . ARG A 1 262 ? -13.340 -12.343 2.838 1.00 94.62 262 ARG A C 1
ATOM 2085 O O . ARG A 1 262 ? -12.427 -13.011 3.332 1.00 94.62 262 ARG A O 1
ATOM 2092 N N . HIS A 1 263 ? -13.141 -11.390 1.934 1.00 95.75 263 HIS A N 1
ATOM 2093 C CA . HIS A 1 263 ? -11.835 -11.034 1.400 1.00 95.75 263 HIS A CA 1
ATOM 2094 C C . HIS A 1 263 ? -11.538 -9.548 1.564 1.00 95.75 263 HIS A C 1
ATOM 2096 O O . HIS A 1 263 ? -12.433 -8.703 1.573 1.00 95.75 263 HIS A O 1
ATOM 2102 N N . TRP A 1 264 ? -10.254 -9.224 1.645 1.00 97.31 264 TRP A N 1
ATOM 2103 C CA . TRP A 1 264 ? -9.764 -7.878 1.397 1.00 97.31 264 TRP A CA 1
ATOM 2104 C C . TRP A 1 264 ? -9.674 -7.646 -0.106 1.00 97.31 264 TRP A C 1
ATOM 2106 O O . TRP A 1 264 ? -9.062 -8.423 -0.834 1.00 97.31 264 TRP A O 1
ATOM 2116 N N . VAL A 1 265 ? -10.295 -6.574 -0.575 1.00 97.00 265 VAL A N 1
ATOM 2117 C CA . VAL A 1 265 ? -10.398 -6.244 -1.995 1.00 97.00 265 VAL A CA 1
ATOM 2118 C C . VAL A 1 265 ? -9.713 -4.919 -2.281 1.00 97.00 265 VAL A C 1
ATOM 2120 O O . VAL A 1 265 ? -9.618 -4.043 -1.415 1.00 97.00 265 VAL A O 1
ATOM 2123 N N . SER A 1 266 ? -9.211 -4.786 -3.506 1.00 94.06 266 SER A N 1
ATOM 2124 C CA . SER A 1 266 ? -8.494 -3.587 -3.924 1.00 94.06 266 SER A CA 1
ATOM 2125 C C . SER A 1 266 ? -9.433 -2.396 -4.062 1.00 94.06 266 SER A C 1
ATOM 2127 O O . SER A 1 266 ? -10.586 -2.513 -4.487 1.00 94.06 266 SER A O 1
ATOM 2129 N N . ILE A 1 267 ? -8.910 -1.237 -3.683 1.00 94.25 267 ILE A N 1
ATOM 2130 C CA . ILE A 1 267 ? -9.603 0.037 -3.726 1.00 94.25 267 ILE A CA 1
ATOM 2131 C C . ILE A 1 267 ? -8.725 1.025 -4.497 1.00 94.25 267 ILE A C 1
ATOM 2133 O O . ILE A 1 267 ? -7.584 1.294 -4.116 1.00 94.25 267 ILE A O 1
ATOM 2137 N N . ALA A 1 268 ? -9.266 1.601 -5.566 1.00 92.31 268 ALA A N 1
ATOM 2138 C CA . ALA A 1 268 ? -8.574 2.608 -6.357 1.00 92.31 268 ALA A CA 1
ATOM 2139 C C . ALA A 1 268 ? -8.964 4.025 -5.953 1.00 92.31 268 ALA A C 1
ATOM 2141 O O . ALA A 1 268 ? -10.114 4.321 -5.635 1.00 92.31 268 ALA A O 1
ATOM 2142 N N . TYR A 1 269 ? -8.004 4.941 -6.021 1.00 90.81 269 TYR A N 1
ATOM 2143 C CA . TYR A 1 269 ? -8.281 6.361 -5.846 1.00 90.81 269 TYR A CA 1
ATOM 2144 C C . TYR A 1 269 ? -8.852 6.960 -7.127 1.00 90.81 269 TYR A C 1
ATOM 2146 O O . TYR A 1 269 ? -8.271 6.809 -8.207 1.00 90.81 269 TYR A O 1
ATOM 2154 N N . LYS A 1 270 ? -9.943 7.720 -7.004 1.00 86.69 270 LYS A N 1
ATOM 2155 C CA . LYS A 1 270 ? -10.457 8.511 -8.129 1.00 86.69 270 LYS A CA 1
ATOM 2156 C C . LYS A 1 270 ? -9.565 9.731 -8.358 1.00 86.69 270 LYS A C 1
ATOM 2158 O O . LYS A 1 270 ? -8.917 10.228 -7.439 1.00 86.69 270 LYS A O 1
ATOM 2163 N N . ARG A 1 271 ? -9.519 10.224 -9.599 1.00 81.50 271 ARG A N 1
ATOM 2164 C CA . ARG A 1 271 ? -8.790 11.459 -9.925 1.00 81.50 271 ARG A CA 1
ATOM 2165 C C . ARG A 1 271 ? -9.595 12.697 -9.495 1.00 81.50 271 ARG A C 1
ATOM 2167 O O . ARG A 1 271 ? -10.808 12.703 -9.698 1.00 81.50 271 ARG A O 1
ATOM 2174 N N . PRO A 1 272 ? -8.938 13.765 -9.004 1.00 82.94 272 PRO A N 1
ATOM 2175 C CA . PRO A 1 272 ? -7.496 13.875 -8.756 1.00 82.94 272 PRO A CA 1
ATOM 2176 C C . PRO A 1 272 ? -7.044 12.999 -7.578 1.00 82.94 272 PRO A C 1
ATOM 2178 O O . PRO A 1 272 ? -7.768 12.854 -6.599 1.00 82.94 272 PRO A O 1
ATOM 2181 N N . PHE A 1 273 ? -5.845 12.418 -7.686 1.00 84.56 273 PHE A N 1
ATOM 2182 C CA . PHE A 1 273 ? -5.302 11.561 -6.633 1.00 84.56 273 PHE A CA 1
ATOM 2183 C C . PHE A 1 273 ? -5.113 12.329 -5.316 1.00 84.56 273 PHE A C 1
ATOM 2185 O O . PHE A 1 273 ? -4.838 13.535 -5.350 1.00 84.56 273 PHE A O 1
ATOM 2192 N N . PRO A 1 274 ? -5.203 11.646 -4.159 1.00 85.25 274 PRO A N 1
ATOM 2193 C CA . PRO A 1 274 ? -4.922 12.260 -2.873 1.00 85.25 274 PRO A CA 1
ATOM 2194 C C . PRO A 1 274 ? -3.532 12.907 -2.828 1.00 85.25 274 PRO A C 1
ATOM 2196 O O . PRO A 1 274 ? -2.576 12.368 -3.402 1.00 85.25 274 PRO A O 1
ATOM 2199 N N . PRO A 1 275 ? -3.370 14.021 -2.093 1.00 82.88 275 PRO A N 1
ATOM 2200 C CA . PRO A 1 275 ? -2.056 14.597 -1.842 1.00 82.88 275 PRO A CA 1
ATOM 2201 C C . PRO A 1 275 ? -1.111 13.546 -1.259 1.00 82.88 275 PRO A C 1
ATOM 2203 O O . PRO A 1 275 ? -1.480 12.854 -0.310 1.00 82.88 275 PRO A O 1
ATOM 2206 N N . ARG A 1 276 ? 0.109 13.448 -1.798 1.00 86.44 276 ARG A N 1
ATOM 2207 C CA . ARG A 1 276 ? 1.130 12.478 -1.359 1.00 86.44 276 ARG A CA 1
ATOM 2208 C C . ARG A 1 276 ? 0.700 11.006 -1.455 1.00 86.44 276 ARG A C 1
ATOM 2210 O O . ARG A 1 276 ? 1.291 10.169 -0.779 1.00 86.44 276 ARG A O 1
ATOM 2217 N N . ALA A 1 277 ? -0.255 10.663 -2.329 1.00 88.50 277 ALA A N 1
ATOM 2218 C CA . ALA A 1 277 ? -0.561 9.263 -2.658 1.00 88.50 277 ALA A CA 1
ATOM 2219 C C . ALA A 1 277 ? 0.690 8.482 -3.111 1.00 88.50 277 ALA A C 1
ATOM 2221 O O . ALA A 1 277 ? 0.808 7.287 -2.847 1.00 88.50 277 ALA A O 1
ATOM 2222 N N . THR A 1 278 ? 1.648 9.187 -3.718 1.00 92.62 278 THR A N 1
ATOM 2223 C CA . THR A 1 278 ? 3.032 8.744 -3.898 1.00 92.62 278 THR A CA 1
ATOM 2224 C C . THR A 1 278 ? 3.972 9.879 -3.493 1.00 92.62 278 THR A C 1
ATOM 2226 O O . THR A 1 278 ? 3.745 11.018 -3.904 1.00 92.62 278 THR A O 1
ATOM 2229 N N . HIS A 1 279 ? 4.983 9.609 -2.667 1.00 93.50 279 HIS A N 1
ATOM 2230 C CA . HIS A 1 279 ? 5.943 10.613 -2.188 1.00 93.50 279 HIS A CA 1
ATOM 2231 C C . HIS A 1 279 ? 7.277 9.975 -1.770 1.00 93.50 279 HIS A C 1
ATOM 2233 O O . HIS A 1 279 ? 7.365 8.763 -1.581 1.00 93.50 279 HIS A O 1
ATOM 2239 N N . ALA A 1 280 ? 8.322 10.792 -1.635 1.00 95.06 280 ALA A N 1
ATOM 2240 C CA . ALA A 1 280 ? 9.651 10.334 -1.245 1.00 95.06 280 ALA A CA 1
ATOM 2241 C C . ALA A 1 280 ? 9.823 10.328 0.280 1.00 95.06 280 ALA A C 1
ATOM 2243 O O . ALA A 1 280 ? 9.434 11.279 0.962 1.00 95.06 280 ALA A O 1
ATOM 2244 N N . VAL A 1 281 ? 10.462 9.282 0.807 1.00 92.88 281 VAL A N 1
ATOM 2245 C CA . VAL A 1 281 ? 10.825 9.154 2.228 1.00 92.88 281 VAL A CA 1
ATOM 2246 C C . VAL A 1 281 ? 12.278 8.675 2.394 1.00 92.88 281 VAL A C 1
ATOM 2248 O O . VAL A 1 281 ? 12.874 8.167 1.436 1.00 92.88 281 VAL A O 1
ATOM 2251 N N . PRO A 1 282 ? 12.894 8.850 3.580 1.00 92.88 282 PRO A N 1
ATOM 2252 C CA . PRO A 1 282 ? 14.200 8.263 3.883 1.00 92.88 282 PRO A CA 1
ATOM 2253 C C . PRO A 1 282 ? 14.166 6.729 3.880 1.00 92.88 282 PRO A C 1
ATOM 2255 O O . PRO A 1 282 ? 13.137 6.129 4.208 1.00 92.88 282 PRO A O 1
ATOM 2258 N N . ALA A 1 283 ? 15.302 6.096 3.576 1.00 92.69 283 ALA A N 1
ATOM 2259 C CA . ALA A 1 283 ? 15.441 4.648 3.701 1.00 92.69 283 ALA A CA 1
ATOM 2260 C C . ALA A 1 283 ? 15.195 4.169 5.145 1.00 92.69 283 ALA A C 1
ATOM 2262 O O . ALA A 1 283 ? 15.523 4.864 6.108 1.00 92.69 283 ALA A O 1
ATOM 2263 N N . GLY A 1 284 ? 14.605 2.980 5.296 1.00 89.75 284 GLY A N 1
ATOM 2264 C CA . GLY A 1 284 ? 14.291 2.380 6.601 1.00 89.75 284 GLY A CA 1
ATOM 2265 C C . GLY A 1 284 ? 13.023 2.916 7.280 1.00 89.75 284 GLY A C 1
ATOM 2266 O O . GLY A 1 284 ? 12.677 2.478 8.377 1.00 89.75 284 GLY A O 1
ATOM 2267 N N . SER A 1 285 ? 12.314 3.872 6.661 1.00 88.75 285 SER A N 1
ATOM 2268 C CA . SER A 1 285 ? 11.150 4.512 7.284 1.00 88.75 285 SER A CA 1
ATOM 2269 C C . SER A 1 285 ? 10.007 3.535 7.584 1.00 88.75 285 SER A C 1
ATOM 2271 O O . SER A 1 285 ? 9.362 3.688 8.622 1.00 88.75 285 SER A O 1
ATOM 2273 N N . ALA A 1 286 ? 9.703 2.582 6.697 1.00 90.81 286 ALA A N 1
ATOM 2274 C CA . ALA A 1 286 ? 8.619 1.625 6.933 1.00 90.81 286 ALA A CA 1
ATOM 2275 C C . ALA A 1 286 ? 8.968 0.662 8.071 1.00 90.81 286 ALA A C 1
ATOM 2277 O O . ALA A 1 286 ? 8.132 0.397 8.928 1.00 90.81 286 ALA A O 1
ATOM 2278 N N . GLU A 1 287 ? 10.211 0.195 8.126 1.00 93.00 287 GLU A N 1
ATOM 2279 C CA . GLU A 1 287 ? 10.725 -0.692 9.165 1.00 93.00 287 GLU A CA 1
ATOM 2280 C C . GLU A 1 287 ? 10.684 -0.038 10.545 1.00 93.00 287 GLU A C 1
ATOM 2282 O O . GLU A 1 287 ? 10.220 -0.648 11.513 1.00 93.00 287 GLU A O 1
ATOM 2287 N N . ASP A 1 288 ? 11.133 1.214 10.636 1.00 88.44 288 ASP A N 1
ATOM 2288 C CA . ASP A 1 288 ? 11.108 1.965 11.887 1.00 88.44 288 ASP A CA 1
ATOM 2289 C C . ASP A 1 288 ? 9.672 2.216 12.361 1.00 88.44 288 ASP A C 1
ATOM 2291 O O . ASP A 1 288 ? 9.382 2.035 13.545 1.00 88.44 288 ASP A O 1
ATOM 2295 N N . LEU A 1 289 ? 8.753 2.561 11.449 1.00 88.12 289 LEU A N 1
ATOM 2296 C CA . LEU A 1 289 ? 7.333 2.727 11.773 1.00 88.12 289 LEU A CA 1
ATOM 2297 C C . LEU A 1 289 ? 6.675 1.406 12.182 1.00 88.12 289 LEU A C 1
ATOM 2299 O O . LEU A 1 289 ? 5.935 1.380 13.163 1.00 88.12 289 LEU A O 1
ATOM 2303 N N . ALA A 1 290 ? 6.961 0.311 11.477 1.00 90.69 290 ALA A N 1
ATOM 2304 C CA . ALA A 1 290 ? 6.444 -1.014 11.799 1.00 90.69 290 ALA A CA 1
ATOM 2305 C C . ALA A 1 290 ?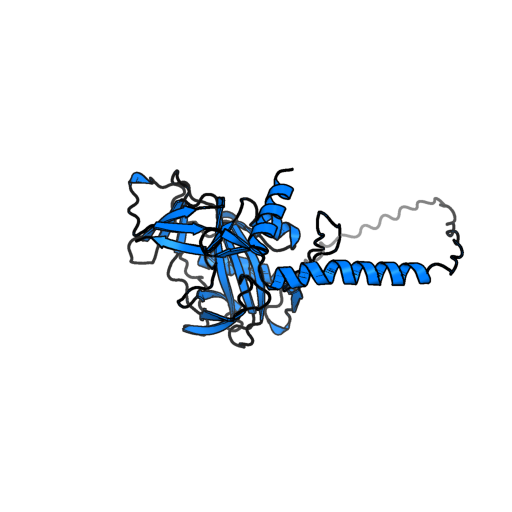 6.863 -1.439 13.211 1.00 90.69 290 ALA A C 1
ATOM 2307 O O . ALA A 1 290 ? 6.021 -1.843 14.014 1.00 90.69 290 ALA A O 1
ATOM 2308 N N . ARG A 1 291 ? 8.150 -1.265 13.549 1.00 89.44 291 ARG A N 1
ATOM 2309 C CA . ARG A 1 291 ? 8.683 -1.553 14.888 1.00 89.44 291 ARG A CA 1
ATOM 2310 C C . ARG A 1 291 ? 8.056 -0.655 15.950 1.00 89.44 291 ARG A C 1
ATOM 2312 O O . ARG A 1 291 ? 7.682 -1.142 17.012 1.00 89.44 291 ARG A O 1
ATOM 2319 N N . LEU A 1 292 ? 7.955 0.642 15.670 1.00 84.56 292 LEU A N 1
ATOM 2320 C CA . LEU A 1 292 ? 7.411 1.630 16.598 1.00 84.56 292 LEU A CA 1
ATOM 2321 C C . LEU A 1 292 ? 5.927 1.379 16.907 1.00 84.56 292 LEU A C 1
ATOM 2323 O O . LEU A 1 292 ? 5.500 1.545 18.046 1.00 84.56 292 LEU A O 1
ATOM 2327 N N . PHE A 1 293 ? 5.141 1.003 15.899 1.00 85.81 293 PHE A N 1
ATOM 2328 C CA . PHE A 1 293 ? 3.693 0.823 16.023 1.00 85.81 293 PHE A CA 1
ATOM 2329 C C . PHE A 1 293 ? 3.268 -0.622 16.297 1.00 85.81 293 PHE A C 1
ATOM 2331 O O . PHE A 1 293 ? 2.102 -0.859 16.612 1.00 85.81 293 PHE A O 1
ATOM 2338 N N . GLY A 1 294 ? 4.195 -1.580 16.211 1.00 88.31 294 GLY A N 1
ATOM 2339 C CA . GLY A 1 294 ? 3.884 -3.004 16.326 1.00 88.31 294 GLY A CA 1
ATOM 2340 C C . GLY A 1 294 ? 2.942 -3.478 15.219 1.00 88.31 294 GLY A C 1
ATOM 2341 O O . GLY A 1 294 ? 2.043 -4.275 15.480 1.00 88.31 294 GLY A O 1
ATOM 2342 N N . LEU A 1 295 ? 3.103 -2.935 14.010 1.00 91.25 295 LEU A N 1
ATOM 2343 C CA . LEU A 1 295 ? 2.280 -3.244 12.841 1.00 91.25 295 LEU A CA 1
ATOM 2344 C C . LEU A 1 295 ? 2.992 -4.241 11.923 1.00 91.25 295 LEU A C 1
ATOM 2346 O O . LEU A 1 295 ? 4.226 -4.254 11.881 1.00 91.25 295 LEU A O 1
ATOM 2350 N N . PRO A 1 296 ? 2.241 -5.064 11.173 1.00 94.38 296 PRO A N 1
ATOM 2351 C CA . PRO A 1 296 ? 2.846 -6.019 10.267 1.00 94.38 296 PRO A CA 1
ATOM 2352 C C . PRO A 1 296 ? 3.518 -5.303 9.092 1.00 94.38 296 PRO A C 1
ATOM 2354 O O . PRO A 1 296 ? 2.972 -4.361 8.509 1.00 94.38 296 PRO A O 1
ATOM 2357 N N . LEU A 1 297 ? 4.707 -5.791 8.758 1.00 97.25 297 LEU A N 1
ATOM 2358 C CA . LEU A 1 297 ? 5.501 -5.379 7.615 1.00 97.25 297 LEU A CA 1
ATOM 2359 C C . LEU A 1 297 ? 5.855 -6.633 6.831 1.00 97.25 297 LEU A C 1
ATOM 2361 O O . LEU A 1 297 ? 6.441 -7.555 7.397 1.00 97.25 297 LEU A O 1
ATOM 2365 N N . TRP A 1 298 ? 5.535 -6.639 5.546 1.00 98.19 298 TRP A N 1
ATOM 2366 C CA . TRP A 1 298 ? 5.777 -7.780 4.677 1.00 98.19 298 TRP A CA 1
ATOM 2367 C C . TRP A 1 298 ? 6.663 -7.403 3.507 1.00 98.19 298 TRP A C 1
ATOM 2369 O O . TRP A 1 298 ? 6.616 -6.274 3.018 1.00 98.19 298 TRP A O 1
ATOM 2379 N N . ARG A 1 299 ? 7.431 -8.371 3.020 1.00 98.12 299 ARG A N 1
ATOM 2380 C CA . ARG A 1 299 ? 8.111 -8.269 1.726 1.00 98.12 299 ARG A CA 1
ATOM 2381 C C . ARG A 1 299 ? 7.269 -8.902 0.630 1.00 98.12 299 ARG A C 1
ATOM 2383 O O . ARG A 1 299 ? 6.580 -9.890 0.881 1.00 98.12 299 ARG A O 1
ATOM 2390 N N . ARG A 1 300 ? 7.362 -8.394 -0.599 1.00 97.81 300 ARG A N 1
ATOM 2391 C CA . ARG A 1 300 ? 6.728 -9.022 -1.770 1.00 97.81 300 ARG A CA 1
ATOM 2392 C C . ARG A 1 300 ? 7.112 -10.498 -1.884 1.00 97.81 300 ARG A C 1
ATOM 2394 O O . ARG A 1 300 ? 6.236 -11.350 -1.998 1.00 97.81 300 ARG A O 1
ATOM 2401 N N . SER A 1 301 ? 8.406 -10.803 -1.819 1.00 97.44 301 SER A N 1
ATOM 2402 C CA . SER A 1 301 ? 8.928 -12.171 -1.924 1.00 97.44 301 SER A CA 1
ATOM 2403 C C . SER A 1 301 ? 8.398 -13.099 -0.820 1.00 97.44 301 SER A C 1
ATOM 2405 O O . SER A 1 301 ? 8.035 -14.249 -1.079 1.00 97.44 301 SER A O 1
ATOM 2407 N N . GLU A 1 302 ? 8.290 -12.586 0.406 1.00 97.50 302 GLU A N 1
ATOM 2408 C CA . GLU A 1 302 ? 7.712 -13.288 1.553 1.00 97.50 302 GLU A CA 1
ATOM 2409 C C . GLU A 1 302 ? 6.226 -13.579 1.332 1.00 97.50 302 GLU A C 1
ATOM 2411 O O . GLU A 1 302 ? 5.808 -14.723 1.481 1.00 97.50 302 GLU A O 1
ATOM 2416 N N . LEU A 1 303 ? 5.436 -12.579 0.927 1.00 97.88 303 LEU A N 1
ATOM 2417 C CA . LEU A 1 303 ? 4.009 -12.753 0.653 1.00 97.88 303 LEU A CA 1
ATOM 2418 C C . LEU A 1 303 ? 3.780 -13.805 -0.433 1.00 97.88 303 LEU A C 1
ATOM 2420 O O . LEU A 1 303 ? 3.012 -14.741 -0.231 1.00 97.88 303 LEU A O 1
ATOM 2424 N N . LEU A 1 304 ? 4.480 -13.691 -1.562 1.00 97.69 304 LEU A N 1
ATOM 2425 C CA . LEU A 1 304 ? 4.319 -14.632 -2.668 1.00 97.69 304 LEU A CA 1
ATOM 2426 C C . LEU A 1 304 ? 4.700 -16.059 -2.249 1.00 97.69 304 LEU A C 1
ATOM 2428 O O . LEU A 1 304 ? 3.906 -16.983 -2.422 1.00 97.69 304 LEU A O 1
ATOM 2432 N N . SER A 1 305 ? 5.866 -16.240 -1.620 1.00 97.19 305 SER A N 1
ATOM 2433 C CA . SER A 1 305 ? 6.319 -17.567 -1.177 1.00 97.19 305 SER A CA 1
ATOM 2434 C C . SER A 1 305 ? 5.399 -18.189 -0.124 1.00 97.19 305 SER A C 1
ATOM 2436 O O . SER A 1 305 ? 5.094 -19.380 -0.204 1.00 97.19 305 SER A O 1
ATOM 2438 N N . ARG A 1 306 ? 4.898 -17.387 0.823 1.00 96.56 306 ARG A N 1
ATOM 2439 C CA . ARG A 1 306 ? 3.990 -17.828 1.887 1.00 96.56 306 ARG A CA 1
ATOM 2440 C C . ARG A 1 306 ? 2.687 -18.423 1.355 1.00 96.56 306 ARG A C 1
ATOM 2442 O O . ARG A 1 306 ? 2.155 -19.342 1.976 1.00 96.56 306 ARG A O 1
ATOM 2449 N N . PHE A 1 307 ? 2.190 -17.918 0.229 1.00 95.56 307 PHE A N 1
ATOM 2450 C CA . PHE A 1 307 ? 0.931 -18.358 -0.380 1.00 95.56 307 PHE A CA 1
ATOM 2451 C C . PHE A 1 307 ? 1.136 -19.180 -1.662 1.00 95.56 307 PHE A C 1
ATOM 2453 O O . PHE A 1 307 ? 0.191 -19.399 -2.413 1.00 95.56 307 PHE A O 1
ATOM 2460 N N . GLY A 1 308 ? 2.355 -19.678 -1.904 1.00 95.88 308 GLY A N 1
ATOM 2461 C CA . GLY A 1 308 ? 2.652 -20.559 -3.039 1.00 95.88 308 GLY A CA 1
ATOM 2462 C C . GLY A 1 308 ? 2.552 -19.881 -4.409 1.00 95.88 308 GLY A C 1
ATOM 2463 O O . GLY A 1 308 ? 2.381 -20.562 -5.418 1.00 95.88 308 GLY A O 1
ATOM 2464 N N . LEU A 1 309 ? 2.658 -18.553 -4.452 1.00 96.56 309 LEU A N 1
ATOM 2465 C CA . LEU A 1 309 ? 2.607 -17.749 -5.666 1.00 96.56 309 LEU A CA 1
ATOM 2466 C C . LEU A 1 309 ? 4.021 -17.516 -6.209 1.00 96.56 309 LEU A C 1
ATOM 2468 O O . LEU A 1 309 ? 4.987 -17.378 -5.456 1.00 96.56 309 LEU A O 1
ATOM 2472 N N . GLN A 1 310 ? 4.144 -17.448 -7.532 1.00 94.25 310 GLN A N 1
ATOM 2473 C CA . GLN A 1 310 ? 5.405 -17.144 -8.207 1.00 94.25 310 GLN A CA 1
ATOM 2474 C C . GLN A 1 310 ? 5.366 -15.741 -8.792 1.00 94.25 310 GLN A C 1
ATOM 2476 O O . GLN A 1 310 ? 4.356 -15.311 -9.348 1.00 94.25 310 GLN A O 1
ATOM 2481 N N . ASP A 1 311 ? 6.487 -15.033 -8.685 1.00 93.50 311 ASP A N 1
ATOM 2482 C CA . ASP A 1 311 ? 6.604 -13.714 -9.283 1.00 93.50 311 ASP A CA 1
ATOM 2483 C C . ASP A 1 311 ? 6.813 -13.842 -10.797 1.00 93.50 311 ASP A C 1
ATOM 2485 O O . ASP A 1 311 ? 7.780 -14.448 -11.256 1.00 93.50 311 ASP A O 1
ATOM 2489 N N . ILE A 1 312 ? 5.891 -13.275 -11.573 1.00 91.31 312 ILE A N 1
ATOM 2490 C CA . ILE A 1 312 ? 5.877 -13.358 -13.042 1.00 91.31 312 ILE A CA 1
ATOM 2491 C C . ILE A 1 312 ? 6.838 -12.373 -13.715 1.00 91.31 312 ILE A C 1
ATOM 2493 O O . ILE A 1 312 ? 7.062 -12.426 -14.929 1.00 91.31 312 ILE A O 1
ATOM 2497 N N . PHE A 1 313 ? 7.353 -11.418 -12.945 1.00 94.94 313 PHE A N 1
ATOM 2498 C CA . PHE A 1 313 ? 8.305 -10.436 -13.428 1.00 94.94 313 PHE A CA 1
ATOM 2499 C C . PHE A 1 313 ? 9.723 -11.019 -13.366 1.00 94.94 313 PHE A C 1
ATOM 2501 O O . PHE A 1 313 ? 10.021 -11.834 -12.492 1.00 94.94 313 PHE A O 1
ATOM 2508 N N . PRO A 1 314 ? 10.627 -10.651 -14.282 1.00 95.25 314 PRO A N 1
ATOM 2509 C CA . PRO A 1 314 ? 12.005 -11.112 -14.198 1.00 95.25 314 PRO A CA 1
ATOM 2510 C C . PRO A 1 314 ? 12.718 -10.462 -13.005 1.00 95.25 314 PRO A C 1
ATOM 2512 O O . PRO A 1 314 ? 12.431 -9.315 -12.651 1.00 95.25 314 PRO A O 1
ATOM 2515 N N . GLU A 1 315 ? 13.672 -11.176 -12.402 1.00 97.19 315 GLU A N 1
ATOM 2516 C CA . GLU A 1 315 ? 14.518 -10.636 -11.325 1.00 97.19 315 GLU A CA 1
ATOM 2517 C C . GLU A 1 315 ? 15.400 -9.479 -11.798 1.00 97.19 315 GLU A C 1
ATOM 2519 O O . GLU A 1 315 ? 15.733 -8.590 -11.014 1.00 97.19 315 GLU A O 1
ATOM 2524 N N . THR A 1 316 ? 15.782 -9.486 -13.075 1.00 97.62 316 THR A N 1
ATOM 2525 C CA . THR A 1 316 ? 16.584 -8.437 -13.696 1.00 97.62 316 THR A CA 1
ATOM 2526 C C . THR A 1 316 ? 16.052 -8.076 -15.077 1.00 97.62 316 THR A C 1
ATOM 2528 O O . THR A 1 316 ? 15.495 -8.904 -15.796 1.00 97.62 316 THR A O 1
ATOM 2531 N N . ILE A 1 317 ? 16.238 -6.819 -15.461 1.00 97.12 317 ILE A N 1
ATOM 2532 C CA . ILE A 1 317 ? 15.963 -6.289 -16.796 1.00 97.12 317 ILE A CA 1
ATOM 2533 C C . ILE A 1 317 ? 17.196 -5.559 -17.310 1.00 97.12 317 ILE A C 1
ATOM 2535 O O . ILE A 1 317 ? 18.063 -5.172 -16.531 1.00 97.12 317 ILE A O 1
ATOM 2539 N N . ASN A 1 318 ? 17.262 -5.320 -18.619 1.00 96.38 318 ASN A N 1
ATOM 2540 C CA . ASN A 1 318 ? 18.251 -4.416 -19.190 1.00 96.38 318 ASN A CA 1
ATOM 2541 C C . ASN A 1 318 ? 17.644 -3.003 -19.308 1.00 96.38 318 ASN A C 1
ATOM 2543 O O . ASN A 1 318 ? 16.802 -2.788 -20.181 1.00 96.38 318 ASN A O 1
ATOM 2547 N N . PRO A 1 319 ? 18.072 -2.009 -18.502 1.00 92.94 319 PRO A N 1
ATOM 2548 C CA . PRO A 1 319 ? 17.527 -0.651 -18.574 1.00 92.94 319 PRO A CA 1
ATOM 2549 C C . PRO A 1 319 ? 17.624 -0.002 -19.961 1.00 92.94 319 PRO A C 1
ATOM 2551 O O . PRO A 1 319 ? 16.805 0.847 -20.295 1.00 92.94 319 PRO A O 1
ATOM 2554 N N . SER A 1 320 ? 18.604 -0.398 -20.785 1.00 93.38 320 SER A N 1
ATOM 2555 C CA . SER A 1 320 ? 18.788 0.157 -22.135 1.00 93.38 320 SER A CA 1
ATOM 2556 C C . SER A 1 320 ? 17.740 -0.312 -23.150 1.00 93.38 320 SER A C 1
ATOM 2558 O O . SER A 1 320 ? 17.565 0.331 -24.183 1.00 93.38 320 SER A O 1
ATOM 2560 N N . THR A 1 321 ? 17.026 -1.408 -22.868 1.00 92.12 321 THR A N 1
ATOM 2561 C CA . THR A 1 321 ? 15.968 -1.935 -23.747 1.00 92.12 321 THR A CA 1
ATOM 2562 C C . THR A 1 321 ? 14.576 -1.444 -23.354 1.00 92.12 321 THR A C 1
ATOM 2564 O O . THR A 1 321 ? 13.620 -1.657 -24.098 1.00 92.12 321 THR A O 1
ATOM 2567 N N . VAL A 1 322 ? 14.446 -0.793 -22.195 1.00 92.44 322 VAL A N 1
ATOM 2568 C CA . VAL A 1 322 ? 13.176 -0.284 -21.671 1.00 92.44 322 VAL A CA 1
ATOM 2569 C C . VAL A 1 322 ? 12.800 1.017 -22.375 1.00 92.44 322 VAL A C 1
ATOM 2571 O O . VAL A 1 322 ? 13.598 1.950 -22.454 1.00 92.44 322 VAL A O 1
ATOM 2574 N N . LYS A 1 323 ? 11.556 1.105 -22.856 1.00 92.94 323 LYS A N 1
ATOM 2575 C CA . LYS A 1 323 ? 11.000 2.313 -23.483 1.00 92.94 323 LYS A CA 1
ATOM 2576 C C . LYS A 1 323 ? 9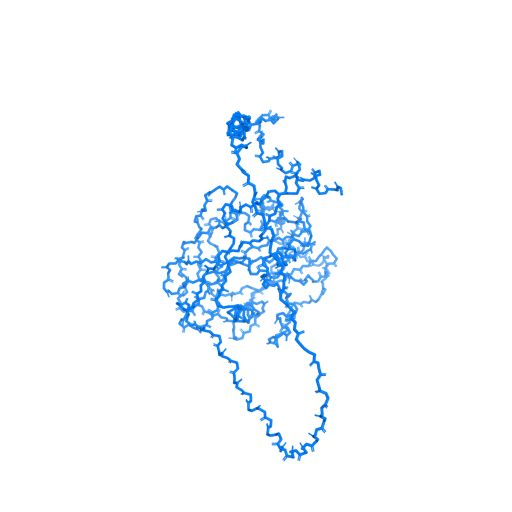.923 2.912 -22.576 1.00 92.94 323 LYS A C 1
ATOM 2578 O O . LYS A 1 323 ? 8.783 2.456 -22.633 1.00 92.94 323 LYS A O 1
ATOM 2583 N N . PRO A 1 324 ? 10.258 3.890 -21.715 1.00 93.12 324 PRO A N 1
ATOM 2584 C CA . PRO A 1 324 ? 9.285 4.448 -20.792 1.00 93.12 324 PRO A CA 1
ATOM 2585 C C . PRO A 1 324 ? 8.279 5.353 -21.514 1.00 93.12 324 PRO A C 1
ATOM 2587 O O . PRO A 1 324 ? 8.655 6.137 -22.384 1.00 93.12 324 PRO A O 1
ATOM 2590 N N . ILE A 1 325 ? 7.013 5.308 -21.096 1.00 92.25 325 ILE A N 1
ATOM 2591 C CA . ILE A 1 325 ? 5.943 6.188 -21.601 1.00 92.25 325 ILE A CA 1
ATOM 2592 C C . ILE A 1 325 ? 5.970 7.592 -20.971 1.00 92.25 325 ILE A C 1
ATOM 2594 O O . ILE A 1 325 ? 5.200 8.467 -21.360 1.00 92.25 325 ILE A O 1
ATOM 2598 N N . GLY A 1 326 ? 6.828 7.808 -19.972 1.00 91.50 326 GLY A N 1
ATOM 2599 C CA . GLY A 1 326 ? 6.989 9.079 -19.270 1.00 91.50 326 GLY A CA 1
ATOM 2600 C C . GLY A 1 326 ? 7.912 8.962 -18.058 1.00 91.50 326 GLY A C 1
ATOM 2601 O O . GLY A 1 326 ? 8.338 7.862 -17.691 1.00 91.50 326 GLY A O 1
ATOM 2602 N N . THR A 1 327 ? 8.218 10.106 -17.436 1.00 94.12 327 THR A N 1
ATOM 2603 C CA . THR A 1 327 ? 8.984 10.163 -16.183 1.00 94.12 327 THR A CA 1
ATOM 2604 C C . THR A 1 327 ? 8.131 10.722 -15.048 1.00 94.12 327 THR A C 1
ATOM 2606 O O . THR A 1 327 ? 7.590 11.824 -15.152 1.00 94.12 327 THR A O 1
ATOM 2609 N N . LEU A 1 328 ? 8.048 9.981 -13.946 1.00 93.75 328 LEU A N 1
ATOM 2610 C CA . LEU A 1 328 ? 7.461 10.441 -12.694 1.00 93.75 328 LEU A CA 1
ATOM 2611 C C . LEU A 1 328 ? 8.568 10.963 -11.772 1.00 93.75 328 LEU A C 1
ATOM 2613 O O . LEU A 1 328 ? 9.519 10.243 -11.462 1.00 93.75 328 LEU A O 1
ATOM 2617 N N . ILE A 1 329 ? 8.447 12.214 -11.338 1.00 95.38 329 ILE A N 1
ATOM 2618 C CA . ILE A 1 329 ? 9.312 12.804 -10.315 1.00 95.38 329 ILE A CA 1
ATOM 2619 C C . ILE A 1 329 ? 8.608 12.617 -8.977 1.00 95.38 329 ILE A C 1
ATOM 2621 O O . ILE A 1 329 ? 7.450 12.997 -8.839 1.00 95.38 329 ILE A O 1
ATOM 2625 N N . ILE A 1 330 ? 9.286 12.013 -8.007 1.00 95.25 330 ILE A N 1
ATOM 2626 C CA . ILE A 1 330 ? 8.746 11.735 -6.678 1.00 95.25 330 ILE A CA 1
ATOM 2627 C C . ILE A 1 330 ? 9.557 12.532 -5.664 1.00 95.25 330 ILE A C 1
ATOM 2629 O O . ILE A 1 330 ? 10.745 12.269 -5.488 1.00 95.25 330 ILE A O 1
ATOM 2633 N N . SER A 1 331 ? 8.913 13.474 -4.981 1.00 93.12 331 SER A N 1
ATOM 2634 C CA . SER A 1 331 ? 9.508 14.262 -3.900 1.00 93.12 331 SER A CA 1
ATOM 2635 C C . SER A 1 331 ? 8.730 14.068 -2.588 1.00 93.12 331 SER A C 1
ATOM 2637 O O . SER A 1 331 ? 7.670 13.430 -2.586 1.00 93.12 331 SER A O 1
ATOM 2639 N N . PRO A 1 332 ? 9.212 14.584 -1.442 1.00 89.88 332 PRO A N 1
ATOM 2640 C CA . PRO A 1 332 ? 8.470 14.521 -0.180 1.00 89.88 332 PRO A CA 1
ATOM 2641 C C . PRO A 1 332 ? 7.090 15.198 -0.237 1.00 89.88 332 PRO A C 1
ATOM 2643 O O . PRO A 1 332 ? 6.197 14.886 0.551 1.00 89.88 332 PRO A O 1
ATOM 2646 N N . GLU A 1 333 ? 6.905 16.139 -1.159 1.00 86.69 333 GLU A N 1
ATOM 2647 C CA . GLU A 1 333 ? 5.685 16.913 -1.370 1.00 86.69 333 GLU A CA 1
ATOM 2648 C C . GLU A 1 333 ? 4.625 16.132 -2.152 1.00 86.69 333 GLU A C 1
ATOM 2650 O O . GLU A 1 333 ? 3.434 16.401 -1.980 1.00 86.69 333 GLU A O 1
ATOM 2655 N N . GLY A 1 334 ? 5.043 15.142 -2.940 1.00 87.12 334 GLY A N 1
ATOM 2656 C CA . GLY A 1 334 ? 4.185 14.316 -3.775 1.00 87.12 334 GLY A CA 1
ATOM 2657 C C . GLY A 1 334 ? 4.876 13.907 -5.073 1.00 87.12 334 GLY A C 1
ATOM 2658 O O . GLY A 1 334 ? 6.054 14.190 -5.288 1.00 87.12 334 GLY A O 1
ATOM 2659 N N . ALA A 1 335 ? 4.131 13.231 -5.942 1.00 87.44 335 ALA A N 1
ATOM 2660 C CA . ALA A 1 335 ? 4.606 12.844 -7.259 1.00 87.44 335 ALA A CA 1
ATOM 2661 C C . ALA A 1 335 ? 4.036 13.758 -8.351 1.00 87.44 335 ALA A C 1
ATOM 2663 O O . ALA A 1 335 ? 2.847 14.078 -8.354 1.00 87.44 335 ALA A O 1
ATOM 2664 N N . GLU A 1 336 ? 4.881 14.124 -9.308 1.00 85.44 336 GLU A N 1
ATOM 2665 C CA . GLU A 1 336 ? 4.541 14.964 -10.452 1.00 85.44 336 GLU A CA 1
ATOM 2666 C C . GLU A 1 336 ? 4.957 14.277 -11.755 1.00 85.44 336 GLU A C 1
ATOM 2668 O O . GLU A 1 336 ? 6.048 13.712 -11.874 1.00 85.44 336 GLU A O 1
ATOM 2673 N N . VAL A 1 337 ? 4.079 14.315 -12.759 1.00 76.12 337 VAL A N 1
ATOM 2674 C CA . VAL A 1 337 ? 4.350 13.714 -14.070 1.00 76.12 337 VAL A CA 1
ATOM 2675 C C . VAL A 1 337 ? 5.010 14.751 -14.968 1.00 76.12 337 VAL A C 1
ATOM 2677 O O . VAL A 1 337 ? 4.394 15.765 -15.298 1.00 76.12 337 VAL A O 1
ATOM 2680 N N . LYS A 1 338 ? 6.225 14.459 -15.437 1.00 68.75 338 LYS A N 1
ATOM 2681 C CA . LYS A 1 338 ? 6.863 15.208 -16.520 1.00 68.75 338 LYS A CA 1
ATOM 2682 C C . LYS A 1 338 ? 6.705 14.410 -17.815 1.00 68.75 338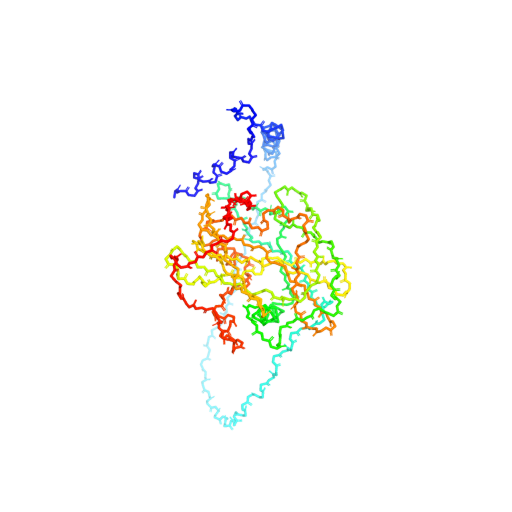 LYS A C 1
ATOM 2684 O O . LYS A 1 338 ? 7.279 13.327 -17.948 1.00 68.75 338 LYS A O 1
ATOM 2689 N N . ARG A 1 339 ? 5.863 14.923 -18.715 1.00 53.53 339 ARG A N 1
ATOM 2690 C CA . ARG A 1 339 ? 5.661 14.364 -20.058 1.00 53.53 339 ARG A CA 1
ATOM 2691 C C . ARG A 1 339 ? 6.716 14.870 -21.023 1.00 53.53 339 ARG A C 1
ATOM 2693 O O . ARG A 1 339 ? 7.071 16.066 -20.910 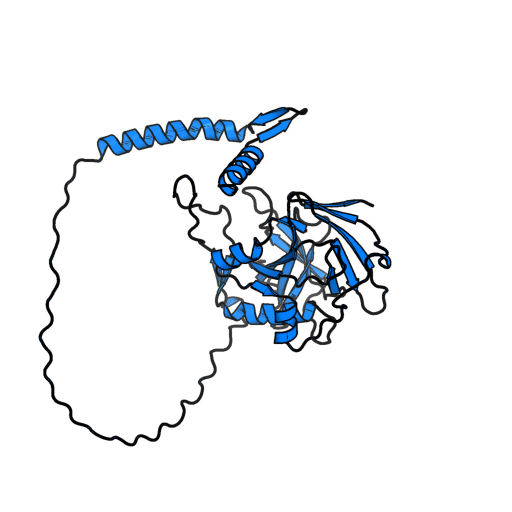1.00 53.53 339 ARG A O 1
#

pLDDT: mean 79.42, std 20.91, range [30.86, 98.62]

Organism: NCBI:txid877466

Secondary structure (DSSP, 8-state):
-HHHHHHHHHHHHHHEEEETTEEEE-HHHHHHHHHHHHHHHHHHHHHHTS---------PPPPPPPP-------------PPPP-PPPPPPP--GGG-EEEE-----B-TTT-PBPPPSS--EEEESTTHHHHHHHHHHHHSS--TT----SSTT-EEEEE-TTSSSSS--EEEEEE----EEEEEE-TTSBBP--EEEEEEEEE-S-SSS-EEEEEEEEEET--EEEEEETTSPPEEEEEEE-SSSEEEEEEEEEEETTTTEEEEEEEPSSPPTTSEEEE-TTHHHHHHHHHT--EEEHHHHHHHTT----S-SB--GGG---S-EEEEETTEEEEE-

Sequence (339 aa):
MSWIRWFFKELWWYLTYEHYGKRRLRPATWGLLLTLPLLAAFYLLALGLGQRSALPGERPAPTLPPLTKTAVFAAVTATAQAPTRTPAPLCPEDPRLWKLVPIEAGLRDPQTGQPIRLPKPPQRIEPPCVYEGLARDLAHTLVPNPDVPAPSVEGKVLSVPWFWAPGMEVPQVQVESMKPEDFTAYYDAQGKRIDDLYLAYTAVATGDPDFPVLVYIYSDQLQLAWGVSRQEGREDLWGRYRIEGGEVSRAILAVAYDPKTRHWVSIAYKRPFPPRATHAVPAGSAEDLARLFGLPLWRRSELLSRFGLQDIFPETINPSTVKPIGTLIISPEGAEVKR